Protein AF-A0A956B110-F1 (afdb_monomer_lite)

Secondary structure (DSSP, 8-state):
--EEEEEEEETTEEEEEEEEEEEEEE-----SS--EEEE-SSEEEEESS-EEEEEEETTEEEEEEEESEEEEEETTS-S-EEEETT-EEEE---GGGS-----SSSS-HHHHHHHHHHHHHHHT--HHHHHHHHHHHHHH-TT-TTHHHHHHHHHHHHHHTT-HHHHHHHHHHHHHH-TT-HHHHHHHHHTGGGT--

Foldseek 3Di:
DWDKDFPDDDDVETEIEGEAAKDWDFFAQAPDPHWHWYDYPWKIKTHRGFTWMWHDDPQKIKIATQAAWMWIATPVRPDTDIDHHGDMDMRGVPCVVPPPPPPDDDDDVLVVLQVVLVVCVVVVHDLVSSLVSLVVSCVVCVPDPCNLVSLLSNLVSCVVVVVLVSNLVSLVSNCVVCVPDPCNVVSVVCNVVSVPD

Sequence (197 aa):
GARWQVVEALGDGQRVALSAGAAEFAVQPLRGDDAYVVETPQARVRVVGTRFRVAVEGACTAVAVSEGVVQVSRLDGTEPASLTAGQQRRICPSPAAQPPRAGVLGPPPGQAWVQQALELIGRGEQPAQARTLMERYLAAYPDGPLAQEALYYAARLALEAGDRPAALARARAFVQRFPDSHRTAWLEGRLPELGAE

Radius of gyration: 24.61 Å; chains: 1; bounding box: 56×36×68 Å

pLDDT: mean 74.94, std 12.19, range [39.44, 88.62]

Structure (mmCIF, N/CA/C/O backbone):
data_AF-A0A956B110-F1
#
_entry.id   AF-A0A956B110-F1
#
loop_
_atom_site.group_PDB
_atom_site.id
_atom_site.type_symbol
_atom_site.label_atom_id
_atom_site.label_alt_id
_atom_site.label_comp_id
_atom_site.label_asym_id
_atom_site.label_entity_id
_atom_site.label_seq_i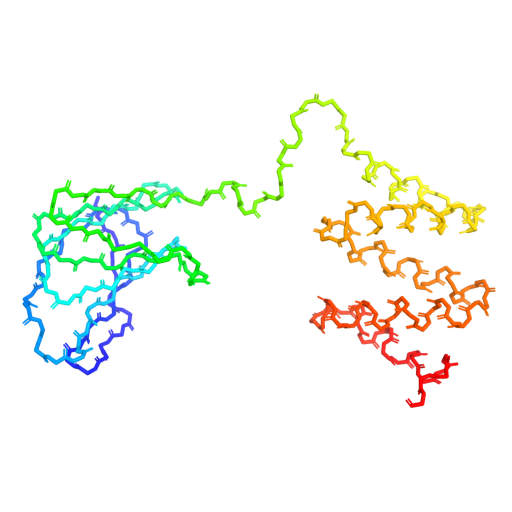d
_atom_site.pdbx_PDB_ins_code
_atom_site.Cartn_x
_atom_site.Cartn_y
_atom_site.Cartn_z
_atom_site.occupancy
_atom_site.B_iso_or_equiv
_atom_site.auth_seq_id
_atom_site.auth_comp_id
_atom_site.auth_asym_id
_atom_site.auth_atom_id
_atom_site.pdbx_PDB_model_num
ATOM 1 N N . GLY A 1 1 ? -27.838 -10.477 15.089 1.00 49.44 1 GLY A N 1
ATOM 2 C CA . GLY A 1 1 ? -27.092 -11.432 15.930 1.00 49.44 1 GLY A CA 1
ATOM 3 C C . GLY A 1 1 ? -25.616 -11.249 15.667 1.00 49.44 1 GLY A C 1
ATOM 4 O O . GLY A 1 1 ? -25.247 -11.141 14.505 1.00 49.44 1 GLY A O 1
ATOM 5 N N . ALA A 1 2 ? -24.799 -11.119 16.708 1.00 54.31 2 ALA A N 1
ATOM 6 C CA . ALA A 1 2 ? -23.353 -10.978 16.561 1.00 54.31 2 ALA A CA 1
ATOM 7 C C . ALA A 1 2 ? -22.696 -12.326 16.249 1.00 54.31 2 ALA A C 1
ATOM 9 O O . ALA A 1 2 ? -23.123 -13.353 16.774 1.00 54.31 2 ALA A O 1
ATOM 10 N N . ARG A 1 3 ? -21.666 -12.315 15.402 1.00 67.75 3 ARG A N 1
ATOM 11 C CA . ARG A 1 3 ? -20.886 -13.490 15.011 1.00 67.75 3 ARG A CA 1
ATOM 12 C C . ARG A 1 3 ? -19.442 -13.294 15.458 1.00 67.75 3 ARG A C 1
ATOM 14 O O . ARG A 1 3 ? -18.674 -12.573 14.819 1.00 67.75 3 ARG A O 1
ATOM 21 N N . TRP A 1 4 ? -19.097 -13.944 16.561 1.00 70.25 4 TRP A N 1
ATOM 22 C CA . TRP A 1 4 ? -17.748 -13.999 17.114 1.00 70.25 4 TRP A CA 1
ATOM 23 C C . TRP A 1 4 ? -17.292 -15.451 17.230 1.00 70.25 4 TRP A C 1
ATOM 25 O O . TRP A 1 4 ? -18.113 -16.366 17.293 1.00 70.25 4 TRP A O 1
ATOM 35 N N . GLN A 1 5 ? -15.981 -15.648 17.224 1.00 67.75 5 GLN A N 1
ATOM 36 C CA . GLN A 1 5 ? -15.341 -16.942 17.410 1.00 67.75 5 GLN A CA 1
ATOM 37 C C . GLN A 1 5 ? -14.092 -16.763 18.272 1.00 67.75 5 GLN A C 1
ATOM 39 O O . GLN A 1 5 ? -13.346 -15.794 18.117 1.00 67.75 5 GLN A O 1
ATOM 44 N N . VAL A 1 6 ? -13.866 -17.688 19.199 1.00 67.69 6 VAL A N 1
ATOM 45 C CA . VAL A 1 6 ? -12.604 -17.746 19.941 1.00 67.69 6 VAL A CA 1
ATOM 46 C C . VAL A 1 6 ? -11.578 -18.372 19.007 1.00 67.69 6 VAL A C 1
ATOM 48 O O . VAL A 1 6 ? -11.733 -19.527 18.623 1.00 67.69 6 VAL A O 1
ATOM 51 N N . VAL A 1 7 ? -10.585 -17.586 18.593 1.00 60.19 7 VAL A N 1
ATOM 52 C CA . VAL A 1 7 ? -9.532 -18.035 17.667 1.00 60.19 7 VAL A CA 1
ATOM 53 C C . VAL A 1 7 ? -8.371 -18.680 18.411 1.00 60.19 7 VAL A C 1
ATOM 55 O O . VAL A 1 7 ? -7.805 -19.646 17.918 1.00 60.19 7 VAL A O 1
ATOM 58 N N . GLU A 1 8 ? -8.034 -18.183 19.603 1.00 52.38 8 GLU A N 1
ATOM 59 C CA . GLU A 1 8 ? -6.904 -18.690 20.383 1.00 52.38 8 GLU A CA 1
ATOM 60 C C . GLU A 1 8 ? -7.102 -18.387 21.875 1.00 52.38 8 GLU A C 1
ATOM 62 O O . GLU A 1 8 ? -7.426 -17.260 22.257 1.00 52.38 8 GLU A O 1
ATOM 67 N N . ALA A 1 9 ? -6.881 -19.382 22.731 1.00 51.69 9 ALA A N 1
ATOM 68 C CA . ALA A 1 9 ? -6.652 -19.162 24.156 1.00 51.69 9 ALA A CA 1
ATOM 69 C C . ALA A 1 9 ? -5.132 -19.067 24.357 1.00 51.69 9 ALA A C 1
ATOM 71 O O . ALA A 1 9 ? -4.420 -20.039 24.114 1.00 51.69 9 ALA A O 1
ATOM 72 N N . LEU A 1 10 ? -4.629 -17.886 24.719 1.00 43.59 10 LEU A N 1
ATOM 73 C CA . LEU A 1 10 ? -3.199 -17.600 24.856 1.00 43.59 10 LEU A CA 1
ATOM 74 C C . LEU A 1 10 ? -2.871 -17.436 26.344 1.00 43.59 10 LEU A C 1
ATOM 76 O O . LEU A 1 10 ? -2.920 -16.328 26.869 1.00 43.59 10 LEU A O 1
ATOM 80 N N . GLY A 1 11 ? -2.520 -18.530 27.024 1.00 52.75 11 GLY A N 1
ATOM 81 C CA . GLY A 1 11 ? -2.207 -18.486 28.460 1.00 52.75 11 GLY A CA 1
ATOM 82 C C . GLY A 1 11 ? -3.425 -18.097 29.314 1.00 52.75 11 GLY A C 1
ATOM 83 O O . GLY A 1 11 ? -4.486 -18.695 29.146 1.00 52.75 11 GLY A O 1
ATOM 84 N N . ASP A 1 12 ? -3.268 -17.118 30.217 1.00 48.31 12 ASP A N 1
ATOM 85 C CA . ASP A 1 12 ? -4.360 -16.509 31.012 1.00 48.31 12 ASP A CA 1
ATOM 86 C C . ASP A 1 12 ? -5.100 -15.395 30.229 1.00 48.31 12 ASP A C 1
ATOM 88 O O . ASP A 1 12 ? -6.184 -14.945 30.603 1.00 48.31 12 ASP A O 1
ATOM 92 N N . GLY A 1 13 ? -4.552 -14.987 29.078 1.00 57.44 13 GLY A N 1
ATOM 93 C CA . GLY A 1 13 ? -5.185 -14.102 28.107 1.00 57.44 13 GLY A CA 1
ATOM 94 C C . GLY A 1 13 ? -6.013 -14.855 27.059 1.00 57.44 13 GLY A C 1
ATOM 95 O O . GLY A 1 13 ? -5.793 -16.023 26.734 1.00 57.44 13 GLY A O 1
ATOM 96 N N . GLN A 1 14 ? -6.980 -14.166 26.457 1.00 69.94 14 GLN A N 1
ATOM 97 C CA . GLN A 1 14 ? -7.829 -14.752 25.421 1.00 69.94 14 GLN A CA 1
ATOM 98 C C . GLN A 1 14 ? -7.843 -13.860 24.180 1.00 69.94 14 GLN A C 1
ATOM 100 O O . GLN A 1 14 ? -8.001 -12.637 24.272 1.00 69.94 14 GLN A O 1
ATOM 105 N N . ARG A 1 15 ? -7.671 -14.487 23.010 1.00 76.81 15 ARG A N 1
ATOM 106 C CA . ARG A 1 15 ? -7.806 -13.846 21.704 1.00 76.81 15 ARG A CA 1
ATOM 107 C C . ARG A 1 15 ? -9.152 -14.223 21.097 1.00 76.81 15 ARG A C 1
ATOM 109 O O . ARG A 1 15 ? -9.444 -15.394 20.839 1.00 76.81 15 ARG A O 1
ATOM 116 N N . VAL A 1 16 ? -9.974 -13.216 20.832 1.00 81.31 16 VAL A N 1
ATOM 117 C CA . VAL A 1 16 ? -11.299 -13.400 20.231 1.00 81.31 16 VAL A CA 1
ATOM 118 C C . VAL A 1 16 ? -11.380 -12.653 18.916 1.00 81.31 16 VAL A C 1
ATOM 120 O O . VAL A 1 16 ? -11.014 -11.486 18.845 1.00 81.31 16 VAL A O 1
ATOM 123 N N . ALA A 1 17 ? -11.893 -13.317 17.884 1.00 80.31 17 ALA A N 1
ATOM 124 C CA . ALA A 1 17 ? -12.141 -12.712 16.588 1.00 80.31 17 ALA A CA 1
ATOM 125 C C . ALA A 1 17 ? -13.636 -12.408 16.436 1.00 80.31 17 ALA A C 1
ATOM 127 O O . ALA A 1 17 ? -14.479 -13.311 16.432 1.00 80.31 17 ALA A O 1
ATOM 128 N N . LEU A 1 18 ? -13.978 -11.130 16.292 1.00 80.81 18 LEU A N 1
ATOM 129 C CA . LEU A 1 18 ? -15.334 -10.678 15.990 1.00 80.81 18 LEU A CA 1
ATOM 130 C C . LEU A 1 18 ? -15.415 -10.338 14.502 1.00 80.81 18 LEU A C 1
ATOM 132 O O . LEU A 1 18 ? -14.878 -9.328 14.057 1.00 80.81 18 LEU A O 1
ATOM 136 N N . SER A 1 19 ? -16.098 -11.182 13.731 1.00 75.50 19 SER A N 1
ATOM 137 C CA . SER A 1 19 ? -16.192 -11.016 12.276 1.00 75.50 19 SER A CA 1
ATOM 138 C C . SER A 1 19 ? -17.361 -10.122 11.855 1.00 75.50 19 SER A C 1
ATOM 140 O O . SER A 1 19 ? -17.272 -9.474 10.817 1.00 75.50 19 SER A O 1
ATOM 142 N N . ALA A 1 20 ? -18.459 -10.088 12.623 1.00 75.88 20 ALA A N 1
ATOM 143 C CA . ALA A 1 20 ? -19.624 -9.252 12.314 1.00 75.88 20 ALA A CA 1
ATOM 144 C C . ALA A 1 20 ? -20.544 -9.018 13.527 1.00 75.88 20 ALA A C 1
ATOM 146 O O . ALA A 1 20 ? -20.708 -9.894 14.379 1.00 75.88 20 ALA A O 1
ATOM 147 N N . GLY A 1 21 ? -21.234 -7.874 13.549 1.00 82.06 21 GLY A N 1
ATOM 148 C CA . GLY A 1 21 ? -22.241 -7.531 14.558 1.00 82.06 21 GLY A CA 1
ATOM 149 C C . GLY A 1 21 ? -21.660 -6.886 15.817 1.00 82.06 21 GLY A C 1
ATOM 150 O O . GLY A 1 21 ? -20.513 -6.454 15.825 1.00 82.06 21 GLY A O 1
ATOM 151 N N . ALA A 1 22 ? -22.469 -6.786 16.875 1.00 81.69 22 ALA A N 1
ATOM 152 C CA . ALA A 1 22 ? -22.106 -6.093 18.111 1.00 81.69 22 ALA A CA 1
ATOM 153 C C . ALA A 1 22 ? -22.003 -7.048 19.302 1.00 81.69 22 ALA A C 1
ATOM 155 O O . ALA A 1 22 ? -22.965 -7.743 19.626 1.00 81.69 22 ALA A O 1
ATOM 156 N N . ALA A 1 23 ? -20.850 -7.050 19.962 1.00 80.25 23 ALA A N 1
ATOM 157 C CA . ALA A 1 23 ? -20.584 -7.818 21.166 1.00 80.25 23 ALA A CA 1
ATOM 158 C C . ALA A 1 23 ? -20.189 -6.882 22.315 1.00 80.25 23 ALA A C 1
ATOM 160 O O . ALA A 1 23 ? -19.446 -5.913 22.138 1.00 80.25 23 ALA A O 1
ATOM 161 N N . GLU A 1 24 ? -20.713 -7.174 23.500 1.00 82.06 24 GLU A N 1
ATOM 162 C CA . GLU A 1 24 ? -20.325 -6.508 24.735 1.00 82.06 24 GLU A CA 1
ATOM 163 C C . GLU A 1 24 ? -19.436 -7.451 25.537 1.00 82.06 24 GLU A C 1
ATOM 165 O O . GLU A 1 24 ? -19.780 -8.615 25.743 1.00 82.06 24 GLU A O 1
ATOM 170 N N . PHE A 1 25 ? -18.286 -6.943 25.961 1.00 81.25 25 PHE A N 1
ATOM 171 C CA . PHE A 1 25 ? -17.281 -7.693 26.689 1.00 81.25 25 PHE A CA 1
ATOM 172 C C . PHE A 1 25 ? -17.131 -7.090 28.082 1.00 81.25 25 PHE A C 1
ATOM 174 O O . PHE A 1 25 ? -17.015 -5.874 28.253 1.00 81.25 25 PHE A O 1
ATOM 181 N N . ALA A 1 26 ? -17.132 -7.959 29.085 1.00 81.00 26 ALA A N 1
ATOM 182 C CA . ALA A 1 26 ? -16.826 -7.613 30.462 1.00 81.00 26 ALA A CA 1
ATOM 183 C C . ALA A 1 26 ? -15.616 -8.445 30.881 1.00 81.00 26 ALA A C 1
ATOM 185 O O . ALA A 1 26 ? -15.749 -9.629 31.185 1.00 81.00 26 ALA A O 1
ATOM 186 N N . VAL A 1 27 ? -14.432 -7.838 30.823 1.00 81.31 27 VAL A N 1
ATOM 187 C CA . VAL A 1 27 ? -13.166 -8.500 31.146 1.00 81.31 27 VAL A CA 1
ATOM 188 C C . VAL A 1 27 ? -12.792 -8.140 32.578 1.00 81.31 27 VAL A C 1
ATOM 190 O O . VAL A 1 27 ? -12.721 -6.959 32.921 1.00 81.31 27 VAL A O 1
ATOM 193 N N . GLN A 1 28 ? -12.572 -9.150 33.421 1.00 75.00 28 GLN A N 1
ATOM 194 C CA . GLN A 1 28 ? -12.056 -8.925 34.771 1.00 75.00 28 GLN A CA 1
ATOM 195 C C . GLN A 1 28 ? -10.631 -8.351 34.692 1.00 75.00 28 GLN A C 1
ATOM 197 O O . GLN A 1 28 ? -9.899 -8.709 33.771 1.00 75.00 28 GLN A O 1
ATOM 202 N N . PRO A 1 29 ? -10.224 -7.462 35.613 1.00 72.00 29 PRO A N 1
ATOM 203 C CA . PRO A 1 29 ? -8.868 -6.926 35.637 1.00 72.00 29 PRO A CA 1
ATOM 204 C C . PRO A 1 29 ? -7.832 -8.044 35.733 1.00 72.00 29 PRO A C 1
ATOM 206 O O . PRO A 1 29 ? -7.763 -8.755 36.737 1.00 72.00 29 PRO A O 1
ATOM 209 N N . LEU A 1 30 ? -7.051 -8.189 34.662 1.00 69.62 30 LEU A N 1
ATOM 210 C CA . LEU A 1 30 ? -5.973 -9.163 34.563 1.00 69.62 30 LEU A CA 1
ATOM 211 C C . LEU A 1 30 ? -4.788 -8.645 35.391 1.00 69.62 30 LEU A C 1
ATOM 213 O O . LEU A 1 30 ? -4.510 -7.442 35.420 1.00 69.62 30 LEU A O 1
ATOM 217 N N . ARG A 1 31 ? -4.123 -9.529 36.141 1.00 65.31 31 ARG A N 1
ATOM 218 C CA . ARG A 1 31 ? -2.969 -9.165 36.979 1.00 65.31 31 ARG A CA 1
ATOM 219 C C . ARG A 1 31 ? -1.680 -9.500 36.240 1.00 65.31 31 ARG A C 1
ATOM 221 O O . ARG A 1 31 ? -1.474 -10.653 35.900 1.00 65.31 31 ARG A O 1
ATOM 228 N N . GLY A 1 32 ? -0.789 -8.522 36.089 1.00 66.88 32 GLY A N 1
ATOM 229 C CA . GLY A 1 32 ? 0.498 -8.705 35.409 1.00 66.88 32 GLY A CA 1
ATOM 230 C C . GLY A 1 32 ? 0.502 -8.099 34.006 1.00 66.88 32 GLY A C 1
ATOM 231 O O . GLY A 1 32 ? -0.066 -7.028 33.810 1.00 66.88 32 GLY A O 1
ATOM 232 N N . ASP A 1 33 ? 1.164 -8.770 33.058 1.00 62.72 33 ASP A N 1
ATOM 233 C CA . ASP A 1 33 ? 1.267 -8.355 31.643 1.00 62.72 33 ASP A CA 1
ATOM 234 C C . ASP A 1 33 ? 0.149 -8.966 30.766 1.00 62.72 33 ASP A C 1
ATOM 236 O O . ASP A 1 33 ? 0.119 -8.794 29.546 1.00 62.72 33 ASP A O 1
ATOM 240 N N . ASP A 1 34 ? -0.786 -9.696 31.382 1.00 70.69 34 ASP A N 1
ATOM 241 C CA . ASP A 1 34 ? -1.886 -10.357 30.690 1.00 70.69 34 ASP A CA 1
ATOM 242 C C . ASP A 1 34 ? -2.876 -9.349 30.102 1.00 70.69 34 ASP A C 1
ATOM 244 O O . ASP A 1 34 ? -3.357 -8.422 30.760 1.00 70.69 34 ASP A O 1
ATOM 248 N N . ALA A 1 35 ? -3.205 -9.547 28.826 1.00 74.19 35 ALA A N 1
ATOM 249 C CA . ALA A 1 35 ? -4.127 -8.690 28.106 1.00 74.19 35 ALA A CA 1
ATOM 250 C C . ALA A 1 35 ? -5.069 -9.507 27.224 1.00 74.19 35 ALA A C 1
ATOM 252 O O . ALA A 1 35 ? -4.663 -10.372 26.447 1.00 74.19 35 ALA A O 1
ATOM 253 N N . TYR A 1 36 ? -6.345 -9.165 27.298 1.00 80.75 36 TYR A N 1
ATOM 254 C CA . TYR A 1 36 ? -7.382 -9.678 26.426 1.00 80.75 36 TYR A CA 1
ATOM 255 C C . TYR A 1 36 ? -7.311 -8.972 25.074 1.00 80.75 36 TYR A C 1
ATOM 257 O O . TYR A 1 36 ? -7.259 -7.739 25.013 1.00 80.75 36 TYR A O 1
ATOM 265 N N . VAL A 1 37 ? -7.305 -9.732 23.980 1.00 84.19 37 VAL A N 1
ATOM 266 C CA . VAL A 1 37 ? -7.163 -9.174 22.631 1.00 84.19 37 VAL A CA 1
ATOM 267 C C . VAL A 1 37 ? -8.386 -9.517 21.793 1.00 84.19 37 VAL A C 1
ATOM 269 O O . VAL A 1 37 ? -8.632 -10.677 21.475 1.00 84.19 37 VAL A O 1
ATOM 272 N N . VAL A 1 38 ? -9.143 -8.498 21.393 1.00 85.00 38 VAL A N 1
ATOM 273 C CA . VAL A 1 38 ? -10.221 -8.643 20.410 1.00 85.00 38 VAL A CA 1
ATOM 274 C C . VAL A 1 38 ? -9.701 -8.215 19.046 1.00 85.00 38 VAL A C 1
ATOM 276 O O . VAL A 1 38 ? -9.337 -7.057 18.840 1.00 85.00 38 VAL A O 1
ATOM 279 N N . GLU A 1 39 ? -9.675 -9.148 18.105 1.00 83.81 39 GLU A N 1
ATOM 280 C CA . GLU A 1 39 ? -9.398 -8.877 16.702 1.00 83.81 39 GLU A CA 1
ATOM 281 C C . GLU A 1 39 ? -10.697 -8.718 15.921 1.00 83.81 39 GLU A C 1
ATOM 283 O O . GLU A 1 39 ? -11.624 -9.525 15.992 1.00 83.81 39 GLU A O 1
ATOM 288 N N . THR A 1 40 ? -10.757 -7.642 15.155 1.00 82.81 40 THR A N 1
ATOM 289 C CA . THR A 1 40 ? -11.790 -7.385 14.154 1.00 82.81 40 THR A CA 1
ATOM 290 C C . THR A 1 40 ? -11.113 -7.287 12.790 1.00 82.81 40 THR A C 1
ATOM 292 O O . THR A 1 40 ? -9.906 -7.037 12.744 1.00 82.81 40 THR A O 1
ATOM 295 N N . PRO A 1 41 ? -11.849 -7.421 11.674 1.00 79.31 41 PRO A N 1
ATOM 296 C CA . PRO A 1 41 ? -11.274 -7.272 10.335 1.00 79.31 41 PRO A CA 1
ATOM 297 C C . PRO A 1 41 ? -10.520 -5.946 10.114 1.00 79.31 41 PRO A C 1
ATOM 299 O O . PRO A 1 41 ? -9.704 -5.851 9.206 1.00 79.31 41 PRO A O 1
ATOM 302 N N . GLN A 1 42 ? -10.800 -4.918 10.921 1.00 77.56 42 GLN A N 1
ATOM 303 C CA . GLN A 1 42 ? -10.284 -3.558 10.766 1.00 77.56 42 GLN A CA 1
ATOM 304 C C . GLN A 1 42 ? -9.310 -3.117 11.869 1.00 77.56 42 GLN A C 1
ATOM 306 O O . GLN A 1 42 ? -8.578 -2.143 11.688 1.00 77.56 42 GLN A O 1
ATOM 311 N N . ALA A 1 43 ? -9.344 -3.754 13.041 1.00 82.69 43 ALA A N 1
ATOM 312 C CA . ALA A 1 43 ? -8.653 -3.263 14.229 1.00 82.69 43 ALA A CA 1
ATOM 313 C C . ALA A 1 43 ? -8.370 -4.366 15.248 1.00 82.69 43 ALA A C 1
ATOM 315 O O . ALA A 1 43 ? -9.146 -5.316 15.394 1.00 82.69 43 ALA A O 1
ATOM 316 N N . ARG A 1 44 ? -7.302 -4.163 16.019 1.00 86.56 44 ARG A N 1
ATOM 317 C CA . ARG A 1 44 ? -6.931 -4.968 17.179 1.00 86.56 44 ARG A CA 1
ATOM 318 C C . ARG A 1 44 ? -7.110 -4.151 18.453 1.00 86.56 44 ARG A C 1
ATOM 320 O O . ARG A 1 44 ? -6.541 -3.068 18.601 1.00 86.56 44 ARG A O 1
ATOM 327 N N . VAL A 1 45 ? -7.895 -4.693 19.373 1.00 86.06 45 VAL A N 1
ATOM 328 C CA . VAL A 1 45 ? -8.258 -4.080 20.649 1.00 86.06 45 VAL A CA 1
ATOM 329 C C . VAL A 1 45 ? -7.587 -4.868 21.767 1.00 86.06 45 VAL A C 1
ATOM 331 O O . VAL A 1 45 ? -7.899 -6.038 21.955 1.00 86.06 45 VAL A O 1
ATOM 334 N N . ARG A 1 46 ? -6.673 -4.244 22.507 1.00 85.94 46 ARG A N 1
ATOM 335 C CA . ARG A 1 46 ? -6.003 -4.810 23.679 1.00 85.94 46 ARG A CA 1
ATOM 336 C C . ARG A 1 46 ? -6.601 -4.231 24.959 1.00 85.94 46 ARG A C 1
ATOM 338 O O . ARG A 1 46 ? -6.751 -3.017 25.098 1.00 85.94 46 ARG A O 1
ATOM 345 N N . VAL A 1 47 ? -6.925 -5.111 25.895 1.00 83.69 47 VAL A N 1
ATOM 346 C CA . VAL A 1 47 ? -7.688 -4.794 27.099 1.00 83.69 47 VAL A CA 1
ATOM 347 C C . VAL A 1 47 ? -7.052 -5.451 28.311 1.00 83.69 47 VAL A C 1
ATOM 349 O O . VAL A 1 47 ? -6.792 -6.645 28.295 1.00 83.69 47 VAL A O 1
ATOM 352 N N . VAL A 1 48 ? -6.853 -4.681 29.376 1.00 78.88 48 VAL A N 1
ATOM 353 C CA . VAL A 1 48 ? -6.226 -5.159 30.622 1.00 78.88 48 VAL A CA 1
ATOM 354 C C . VAL A 1 48 ? -7.239 -5.368 31.759 1.00 78.88 48 VAL A C 1
ATOM 356 O O . VAL A 1 48 ? -6.878 -5.814 32.841 1.00 78.88 48 VAL A O 1
ATOM 359 N N . GLY A 1 49 ? -8.525 -5.066 31.535 1.00 68.31 49 GLY A N 1
ATOM 360 C CA . GLY A 1 49 ? -9.550 -5.147 32.579 1.00 68.31 49 GLY A CA 1
ATOM 361 C C . GLY A 1 49 ? -10.635 -4.098 32.448 1.00 68.31 49 GLY A C 1
ATOM 362 O O . GLY A 1 49 ? -10.655 -3.146 33.225 1.00 68.31 49 GLY A O 1
ATOM 363 N N . THR A 1 50 ? -11.488 -4.216 31.433 1.00 77.56 50 THR A N 1
ATOM 364 C CA . THR A 1 50 ? -12.496 -3.195 31.139 1.00 77.56 50 THR A CA 1
ATOM 365 C C . THR A 1 50 ? -13.820 -3.788 30.713 1.00 77.56 50 THR A C 1
ATOM 367 O O . THR A 1 50 ? -13.901 -4.898 30.173 1.00 77.56 50 THR A O 1
ATOM 370 N N . ARG A 1 51 ? -14.876 -2.996 30.910 1.00 84.00 51 ARG A N 1
ATOM 371 C CA . ARG A 1 51 ? -16.151 -3.207 30.233 1.00 84.00 51 ARG A CA 1
ATOM 372 C C . ARG A 1 51 ? -16.190 -2.332 28.989 1.00 84.00 51 ARG A C 1
ATOM 374 O O . ARG A 1 51 ? -16.089 -1.104 29.069 1.00 84.00 51 ARG A O 1
ATOM 381 N N . PHE A 1 52 ? -16.332 -2.971 27.837 1.00 87.31 52 PHE A N 1
ATOM 382 C CA . PHE A 1 52 ? -16.325 -2.304 26.544 1.00 87.31 52 PHE A CA 1
ATOM 383 C C . PHE A 1 52 ? -17.270 -2.998 25.567 1.00 87.31 52 PHE A C 1
ATOM 385 O O . PHE A 1 52 ? -17.596 -4.180 25.691 1.00 87.31 52 PHE A O 1
ATOM 392 N N . ARG A 1 53 ? -17.714 -2.246 24.568 1.00 84.88 53 ARG A N 1
ATOM 393 C CA . ARG A 1 53 ? -18.554 -2.736 23.482 1.00 84.88 53 ARG A CA 1
ATOM 394 C C . ARG A 1 53 ? -17.804 -2.593 22.171 1.00 84.88 53 ARG A C 1
ATOM 396 O O . ARG A 1 53 ? -17.268 -1.524 21.880 1.00 84.88 53 ARG A O 1
ATOM 403 N N . VAL A 1 54 ? -17.803 -3.658 21.377 1.00 87.06 54 VAL A N 1
ATOM 404 C CA . VAL A 1 54 ? -17.259 -3.662 20.019 1.00 87.06 54 VAL A CA 1
ATOM 405 C C . VAL A 1 54 ? -18.383 -3.985 19.052 1.00 87.06 54 VAL A C 1
ATOM 407 O O . VAL A 1 54 ? -19.049 -5.009 19.186 1.00 87.06 54 VAL A O 1
ATOM 410 N N . ALA A 1 55 ? -18.595 -3.117 18.072 1.00 84.00 55 ALA A N 1
ATOM 411 C CA . ALA A 1 55 ? -19.564 -3.320 17.010 1.00 84.00 55 ALA A CA 1
ATOM 412 C C . ALA A 1 55 ? -18.889 -3.217 15.648 1.00 84.00 55 ALA A C 1
ATOM 414 O O . ALA A 1 55 ? -18.266 -2.209 15.332 1.00 84.00 55 ALA A O 1
ATOM 415 N N . VAL A 1 56 ? -19.022 -4.265 14.842 1.00 82.81 56 VAL A N 1
ATOM 416 C CA . VAL A 1 56 ? -18.609 -4.273 13.440 1.00 82.81 56 VAL A CA 1
ATOM 417 C C . VAL A 1 56 ? -19.839 -3.953 12.597 1.00 82.81 56 VAL A C 1
ATOM 419 O O . VAL A 1 56 ? -20.742 -4.783 12.448 1.00 82.81 56 VAL A O 1
ATOM 422 N N . GLU A 1 57 ? -19.878 -2.730 12.074 1.00 80.50 57 GLU A N 1
ATOM 423 C CA . GLU A 1 57 ? -20.945 -2.185 11.235 1.00 80.50 57 GLU A CA 1
ATOM 424 C C . GLU A 1 57 ? -20.433 -2.013 9.801 1.00 80.50 57 GLU A C 1
ATOM 426 O O . GLU A 1 57 ? -19.772 -1.030 9.452 1.00 80.50 57 GLU A O 1
ATOM 431 N N . GLY A 1 58 ? -20.729 -3.004 8.957 1.00 78.19 58 GLY A N 1
ATOM 432 C CA . GLY A 1 58 ? -20.277 -3.034 7.568 1.00 78.19 58 GLY A CA 1
ATOM 433 C C . GLY A 1 58 ? -18.753 -3.030 7.482 1.00 78.19 58 GLY A C 1
ATOM 434 O O . GLY A 1 58 ? -18.098 -3.995 7.867 1.00 78.19 58 GLY A O 1
ATOM 435 N N . ALA A 1 59 ? -18.191 -1.933 6.976 1.00 77.12 59 ALA A N 1
ATOM 436 C CA . ALA A 1 59 ? -16.751 -1.770 6.870 1.00 77.12 59 ALA A CA 1
ATOM 437 C C . ALA A 1 59 ? -16.112 -1.201 8.143 1.00 77.12 59 ALA A C 1
ATOM 439 O O . ALA A 1 59 ? -14.898 -1.249 8.224 1.00 77.12 59 ALA A O 1
ATOM 440 N N . CYS A 1 60 ? -16.858 -0.681 9.122 1.00 81.62 60 CYS A N 1
ATOM 441 C CA . CYS A 1 60 ? -16.299 0.014 10.285 1.00 81.62 60 CYS A CA 1
ATOM 442 C C . CYS A 1 60 ? -16.370 -0.807 11.577 1.00 81.62 60 CYS A C 1
ATOM 444 O O . CYS A 1 60 ? -17.358 -1.490 11.828 1.00 81.62 60 CYS A O 1
ATOM 446 N N . THR A 1 61 ? -15.377 -0.634 12.450 1.00 84.38 61 THR A N 1
ATOM 447 C CA . THR A 1 61 ? -15.402 -1.123 13.834 1.00 84.38 61 THR A CA 1
ATOM 448 C C . THR A 1 61 ? -15.598 0.043 14.795 1.00 84.38 61 THR A C 1
ATOM 450 O O . THR A 1 61 ? -14.763 0.941 14.880 1.00 84.38 61 THR A O 1
ATOM 453 N N . ALA A 1 62 ? -16.693 0.042 15.546 1.00 85.50 62 ALA A N 1
ATOM 454 C CA . ALA A 1 62 ? -16.939 0.950 16.655 1.00 85.50 62 ALA A CA 1
ATOM 455 C C . ALA A 1 62 ? -16.519 0.290 17.972 1.00 85.50 62 ALA A C 1
ATOM 457 O O . ALA A 1 62 ? -16.998 -0.791 18.305 1.00 85.50 62 ALA A O 1
ATOM 458 N N . VAL A 1 63 ? -15.647 0.953 18.728 1.00 87.56 63 VAL A N 1
ATOM 459 C CA . VAL A 1 63 ? -15.239 0.540 20.074 1.00 87.56 63 VAL A CA 1
ATOM 460 C C . VAL A 1 63 ? -15.678 1.620 21.053 1.00 87.56 63 VAL A C 1
ATOM 462 O O . VAL A 1 63 ? -15.296 2.779 20.900 1.00 87.56 63 VAL A O 1
ATOM 465 N N . ALA A 1 64 ? -16.477 1.255 22.049 1.00 86.12 64 ALA A N 1
ATOM 466 C CA . ALA A 1 64 ? -16.912 2.147 23.120 1.00 86.12 64 ALA A CA 1
ATOM 467 C C . ALA A 1 64 ? -16.491 1.572 24.472 1.00 86.12 64 ALA A C 1
ATOM 469 O O . ALA A 1 64 ? -16.766 0.407 24.762 1.00 86.12 64 ALA A O 1
ATOM 470 N N . VAL A 1 65 ? -15.825 2.380 25.291 1.00 88.62 65 VAL A N 1
ATOM 471 C CA . VAL A 1 65 ? -15.329 1.973 26.608 1.00 88.62 65 VAL A CA 1
ATOM 472 C C . VAL A 1 65 ? -16.248 2.541 27.676 1.00 88.62 65 VAL A C 1
ATOM 474 O O . VAL A 1 65 ? -16.458 3.750 27.753 1.00 88.62 65 VAL A O 1
ATOM 477 N N . SER A 1 66 ? -16.795 1.665 28.511 1.00 83.31 66 SER A N 1
ATOM 478 C CA . SER A 1 66 ? -17.635 2.073 29.636 1.00 83.31 66 SER A CA 1
ATOM 479 C C . SER A 1 66 ? -16.812 2.275 30.901 1.00 83.31 66 SER A C 1
ATOM 481 O O . SER A 1 66 ? -17.067 3.225 31.629 1.00 83.31 66 SER A O 1
ATOM 483 N N . GLU A 1 67 ? -15.807 1.431 31.143 1.00 80.88 67 GLU A N 1
ATOM 484 C CA . GLU A 1 67 ? -15.018 1.477 32.376 1.00 80.88 67 GLU A CA 1
ATOM 485 C C . GLU A 1 67 ? -13.581 0.999 32.142 1.00 80.88 67 GLU A C 1
ATOM 487 O O . GLU A 1 67 ? -13.383 -0.009 31.474 1.00 80.88 67 GLU A O 1
ATOM 492 N N . GLY A 1 68 ? -12.591 1.706 32.694 1.00 80.50 68 GLY A N 1
ATOM 493 C CA . GLY A 1 68 ? -11.160 1.390 32.589 1.00 80.50 68 GLY A CA 1
ATOM 494 C C . GLY A 1 68 ? -10.472 1.908 31.313 1.00 80.50 68 GLY A C 1
ATOM 495 O O . GLY A 1 68 ? -10.886 2.927 30.757 1.00 80.50 68 GLY A O 1
ATOM 496 N N . VAL A 1 69 ? -9.380 1.255 30.889 1.00 82.06 69 VAL A N 1
ATOM 497 C CA . VAL A 1 69 ? -8.554 1.644 29.729 1.00 82.06 69 VAL A CA 1
ATOM 498 C C . VAL A 1 69 ? -8.431 0.533 28.680 1.00 82.06 69 VAL A C 1
ATOM 500 O O . VAL A 1 69 ? -8.140 -0.622 28.990 1.00 82.06 69 VAL A O 1
ATOM 503 N N . VAL A 1 70 ? -8.639 0.894 27.417 1.00 86.19 70 VAL A N 1
ATOM 504 C CA . VAL A 1 70 ? -8.530 0.002 26.259 1.00 86.19 70 VAL A CA 1
ATOM 505 C C . VAL A 1 70 ? -7.556 0.599 25.260 1.00 86.19 70 VAL A C 1
ATOM 507 O O . VAL A 1 70 ? -7.710 1.748 24.862 1.00 86.19 70 VAL A O 1
ATOM 510 N N . GLN A 1 71 ? -6.585 -0.178 24.800 1.00 83.50 71 GLN A N 1
ATOM 511 C CA . GLN A 1 71 ? -5.743 0.215 23.677 1.00 83.50 71 GLN A CA 1
ATOM 512 C C . GLN A 1 71 ? -6.334 -0.320 22.382 1.00 83.50 71 GLN A C 1
ATOM 514 O O . GLN A 1 71 ? -6.483 -1.524 22.203 1.00 83.50 71 GLN A O 1
ATOM 519 N N . VAL A 1 72 ? -6.651 0.572 21.454 1.00 85.69 72 VAL A N 1
ATOM 520 C CA . VAL A 1 72 ? -7.109 0.209 20.117 1.00 85.69 72 VAL A CA 1
ATOM 521 C C . VAL A 1 72 ? -6.051 0.601 19.103 1.00 85.69 72 VAL A C 1
ATOM 523 O O . VAL A 1 72 ? -5.619 1.746 19.054 1.00 85.69 72 VAL A O 1
ATOM 526 N N . SER A 1 73 ? -5.673 -0.342 18.258 1.00 81.12 73 SER A N 1
ATOM 527 C CA . SER A 1 73 ? -4.725 -0.156 17.158 1.00 81.12 73 SER A CA 1
ATOM 528 C C . SER A 1 73 ? -5.348 -0.673 15.868 1.00 81.12 73 SER A C 1
ATOM 530 O O . SER A 1 73 ? -6.204 -1.563 15.903 1.00 81.12 73 SER A O 1
ATOM 532 N N . ARG A 1 74 ? -4.947 -0.126 14.718 1.00 80.25 74 ARG A N 1
ATOM 533 C CA . ARG A 1 74 ? -5.325 -0.724 13.430 1.00 80.25 74 ARG A CA 1
ATOM 534 C C . ARG A 1 74 ? -4.666 -2.100 13.288 1.00 80.25 74 ARG A C 1
ATOM 536 O O . ARG A 1 74 ? -3.711 -2.401 14.007 1.00 80.25 74 ARG A O 1
ATOM 543 N N . LEU A 1 75 ? -5.175 -2.946 12.391 1.00 71.75 75 LEU A N 1
ATOM 544 C CA . LEU A 1 75 ? -4.597 -4.280 12.163 1.00 71.75 75 LEU A CA 1
ATOM 545 C C . LEU A 1 75 ? -3.113 -4.198 11.743 1.00 71.75 75 LEU A C 1
ATOM 547 O O . LEU A 1 75 ? -2.316 -5.064 12.086 1.00 71.75 75 LEU A O 1
ATOM 551 N N . ASP A 1 76 ? -2.743 -3.101 11.086 1.00 67.06 76 ASP A N 1
ATOM 552 C CA . ASP A 1 76 ? -1.399 -2.763 10.607 1.00 67.06 76 ASP A CA 1
ATOM 553 C C . ASP A 1 76 ? -0.482 -2.205 11.721 1.00 67.06 76 ASP A C 1
ATOM 555 O O . ASP A 1 76 ? 0.641 -1.779 11.459 1.00 67.06 76 ASP A O 1
ATOM 559 N N . GLY A 1 77 ? -0.957 -2.155 12.974 1.00 66.69 77 GLY A N 1
ATOM 560 C CA . GLY A 1 77 ? -0.217 -1.631 14.130 1.00 66.69 77 GLY A CA 1
ATOM 561 C C . GLY A 1 77 ? -0.082 -0.103 14.165 1.00 66.69 77 GLY A C 1
ATOM 562 O O . GLY A 1 77 ? 0.468 0.448 15.118 1.00 66.69 77 GLY A O 1
ATOM 563 N N . THR A 1 78 ? -0.601 0.597 13.157 1.00 59.84 78 THR A N 1
ATOM 564 C CA . THR A 1 78 ? -0.579 2.060 13.064 1.00 59.84 78 THR A CA 1
ATOM 565 C C . THR A 1 78 ? -1.635 2.701 13.971 1.00 59.84 78 THR A C 1
ATOM 567 O O . THR A 1 78 ? -2.687 2.122 14.247 1.00 59.84 78 THR A O 1
ATOM 570 N N . GLU A 1 79 ? -1.348 3.924 14.428 1.00 64.69 79 GLU A N 1
ATOM 571 C CA . GLU A 1 79 ? -2.237 4.757 15.255 1.00 64.69 79 GLU A CA 1
ATOM 572 C C . GLU A 1 79 ? -2.793 4.079 16.530 1.00 64.69 79 GLU A C 1
ATOM 574 O O . GLU A 1 79 ? -4.019 4.032 16.716 1.00 64.69 79 GLU A O 1
ATOM 579 N N . PRO A 1 80 ? -1.938 3.579 17.443 1.00 76.75 80 PRO A N 1
ATOM 580 C CA . PRO A 1 80 ? -2.413 3.101 18.734 1.00 76.75 80 PRO A CA 1
ATOM 581 C C . PRO A 1 80 ? -3.081 4.256 19.493 1.00 76.75 80 PRO A C 1
ATOM 583 O O . PRO A 1 80 ? -2.458 5.276 19.780 1.00 76.75 80 PRO A O 1
ATOM 586 N N . ALA A 1 81 ? -4.360 4.102 19.820 1.00 76.94 81 ALA A N 1
ATOM 587 C CA . ALA A 1 81 ? -5.100 5.026 20.663 1.00 76.94 81 ALA A CA 1
ATOM 588 C C . ALA A 1 81 ? -5.591 4.329 21.917 1.00 76.94 81 ALA A C 1
ATOM 590 O O . ALA A 1 81 ? -6.294 3.320 21.863 1.00 76.94 81 ALA A O 1
ATOM 591 N N . SER A 1 82 ? -5.260 4.929 23.047 1.00 82.19 82 SER A N 1
ATOM 592 C CA . SER A 1 82 ? -5.786 4.538 24.343 1.00 82.19 82 SER A CA 1
ATOM 593 C C . SER A 1 82 ? -7.130 5.232 24.560 1.00 82.19 82 SER A C 1
ATOM 595 O O . SER A 1 82 ? -7.194 6.458 24.581 1.00 82.19 82 SER A O 1
ATOM 597 N N . LEU A 1 83 ? -8.195 4.448 24.695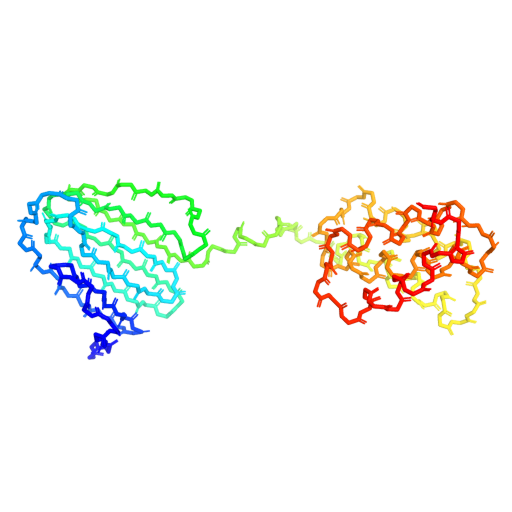 1.00 83.56 83 LEU A N 1
ATOM 598 C CA . LEU A 1 83 ? -9.536 4.895 25.048 1.00 83.56 83 LEU A CA 1
ATOM 599 C C . LEU A 1 83 ? -9.778 4.665 26.537 1.00 83.56 83 LEU A C 1
ATOM 601 O O . LEU A 1 83 ? -9.501 3.582 27.054 1.00 83.56 83 LEU A O 1
ATOM 605 N N . THR A 1 84 ? -10.319 5.668 27.216 1.00 86.38 84 THR A N 1
ATOM 606 C CA . THR A 1 84 ? -10.718 5.591 28.628 1.00 86.38 84 THR A CA 1
ATOM 607 C C . THR A 1 84 ? -12.240 5.557 28.786 1.00 86.38 84 THR A C 1
ATOM 609 O O . THR A 1 84 ? -12.981 5.729 27.818 1.00 86.38 84 THR A O 1
ATOM 612 N N . ALA A 1 85 ? -12.723 5.313 30.007 1.00 85.81 85 ALA A N 1
ATOM 613 C CA . ALA A 1 85 ? -14.147 5.301 30.342 1.00 85.81 85 ALA A CA 1
ATOM 614 C C . ALA A 1 85 ? -14.906 6.520 29.778 1.00 85.81 85 ALA A C 1
ATOM 616 O O . ALA A 1 85 ? -14.504 7.669 29.965 1.00 85.81 85 ALA A O 1
ATOM 617 N N . GLY A 1 86 ? -16.009 6.260 29.073 1.00 81.56 86 GLY A N 1
ATOM 618 C CA . GLY A 1 86 ? -16.826 7.275 28.405 1.00 81.56 86 GLY A CA 1
ATOM 619 C C . GLY A 1 86 ? -16.347 7.653 27.000 1.00 81.56 86 GLY A C 1
ATOM 620 O O . GLY A 1 86 ? -17.062 8.355 26.285 1.00 81.56 86 GLY A O 1
ATOM 621 N N . GLN A 1 87 ? -15.177 7.177 26.564 1.00 83.62 87 GLN A N 1
ATOM 622 C CA . GLN A 1 87 ? -14.690 7.404 25.209 1.00 83.62 87 GLN A CA 1
ATOM 623 C C . GLN A 1 87 ? -15.165 6.315 24.250 1.00 83.62 87 GLN A C 1
ATOM 625 O O . GLN A 1 87 ? -15.215 5.123 24.561 1.00 83.62 87 GLN A O 1
AT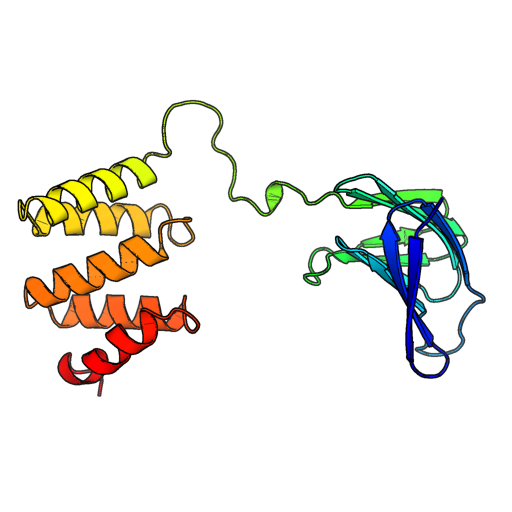OM 630 N N . GLN A 1 88 ? -15.470 6.739 23.029 1.00 82.88 88 GLN A N 1
ATOM 631 C CA . GLN A 1 88 ? -15.757 5.850 21.917 1.00 82.88 88 GLN A CA 1
ATOM 632 C C . GLN A 1 88 ? -14.936 6.262 20.703 1.00 82.88 88 GLN A C 1
ATOM 634 O O . GLN A 1 88 ? -14.756 7.452 20.434 1.00 82.88 88 GLN A O 1
ATOM 639 N N . ARG A 1 89 ? -14.464 5.280 19.941 1.00 83.12 89 ARG A N 1
ATOM 640 C CA . ARG A 1 89 ? -13.756 5.508 18.686 1.00 83.12 89 ARG A CA 1
ATOM 641 C C . ARG A 1 89 ? -14.295 4.583 17.618 1.00 83.12 89 ARG A C 1
ATOM 643 O O . ARG A 1 89 ? -14.461 3.384 17.824 1.00 83.12 89 ARG A O 1
ATOM 650 N N . ARG A 1 90 ? -14.556 5.163 16.452 1.00 82.75 90 ARG A N 1
ATOM 651 C CA . ARG A 1 90 ? -14.884 4.418 15.242 1.00 82.75 90 ARG A CA 1
ATOM 652 C C . ARG A 1 90 ? -13.640 4.312 14.382 1.00 82.75 90 ARG A C 1
ATOM 654 O O . ARG A 1 90 ? -13.110 5.319 13.924 1.00 82.75 90 ARG A O 1
ATOM 661 N N . ILE A 1 91 ? -13.192 3.083 14.179 1.00 80.31 91 ILE A N 1
ATOM 662 C CA . ILE A 1 91 ? -12.156 2.722 13.225 1.00 80.31 91 ILE A CA 1
ATOM 663 C C . ILE A 1 91 ? -12.863 2.193 11.989 1.00 80.31 91 ILE A C 1
ATOM 665 O O . ILE A 1 91 ? -13.142 1.008 11.841 1.00 80.31 91 ILE A O 1
ATOM 669 N N . CYS A 1 92 ? -13.189 3.116 11.099 1.00 76.31 92 CYS A N 1
ATOM 670 C CA . CYS A 1 92 ? -13.475 2.765 9.720 1.00 76.31 92 CYS A CA 1
ATOM 671 C C . CYS A 1 92 ? -12.152 2.535 8.988 1.00 76.31 92 CYS A C 1
ATOM 673 O O . CYS A 1 92 ? -11.167 3.184 9.361 1.00 76.31 92 CYS A O 1
ATOM 675 N N . PRO A 1 93 ? -12.097 1.687 7.945 1.00 65.25 93 PRO A N 1
ATOM 676 C CA . PRO A 1 93 ? -11.048 1.745 6.944 1.00 65.25 93 PRO A CA 1
ATOM 677 C C . PRO A 1 93 ? -11.066 3.176 6.449 1.00 65.25 93 PRO A C 1
ATOM 679 O O . PRO A 1 93 ? -11.998 3.614 5.773 1.00 65.25 93 PRO A O 1
ATOM 682 N N . SER A 1 94 ? -10.099 3.954 6.927 1.00 52.44 94 SER A N 1
ATOM 683 C CA . SER A 1 94 ? -10.006 5.320 6.486 1.00 52.44 94 SER A CA 1
ATOM 684 C C . SER A 1 94 ? -9.650 5.214 5.016 1.00 52.44 94 SER A C 1
ATOM 686 O O . SER A 1 94 ? -8.662 4.550 4.687 1.00 52.44 94 SER A O 1
ATOM 688 N N . PRO A 1 95 ? -10.379 5.882 4.115 1.00 48.75 95 PRO A N 1
ATOM 689 C CA . PRO A 1 95 ? -9.840 6.094 2.791 1.00 48.75 95 PRO A CA 1
ATOM 690 C C . PRO A 1 95 ? -8.516 6.881 2.841 1.00 48.75 95 PRO A C 1
ATOM 692 O O . PRO A 1 95 ? -7.888 7.021 1.810 1.00 48.75 95 PRO A O 1
ATOM 695 N N . ALA A 1 96 ? -8.043 7.345 4.007 1.00 44.53 96 ALA A N 1
ATOM 696 C CA . ALA A 1 96 ? -6.747 7.998 4.192 1.00 44.53 96 ALA A CA 1
ATOM 697 C C . ALA A 1 96 ? -5.518 7.062 4.222 1.00 44.53 96 ALA A C 1
ATOM 699 O O . ALA A 1 96 ? -4.411 7.552 4.407 1.00 44.53 96 ALA A O 1
ATOM 700 N N . ALA A 1 97 ? -5.678 5.749 4.009 1.00 41.44 97 ALA A N 1
ATOM 701 C CA . ALA A 1 97 ? -4.584 4.912 3.488 1.00 41.44 97 ALA A CA 1
ATOM 702 C C . ALA A 1 97 ? -4.601 4.829 1.946 1.00 41.44 97 ALA A C 1
ATOM 704 O O . ALA A 1 97 ? -3.811 4.107 1.346 1.00 41.44 97 ALA A O 1
ATOM 705 N N . GLN A 1 98 ? -5.499 5.565 1.285 1.00 43.22 98 GLN A N 1
ATOM 706 C CA . GLN A 1 98 ? -5.314 5.942 -0.111 1.00 43.22 98 GLN A CA 1
ATOM 707 C C . GLN A 1 98 ? -4.548 7.273 -0.106 1.00 43.22 98 GLN A C 1
ATOM 709 O O . GLN A 1 98 ? -4.904 8.161 0.679 1.00 43.22 98 GLN A O 1
ATOM 714 N N . PRO A 1 99 ? -3.510 7.439 -0.951 1.00 39.53 99 PRO A N 1
ATOM 715 C CA . PRO A 1 99 ? -2.878 8.742 -1.145 1.00 39.53 99 PRO A CA 1
ATOM 716 C C . PRO A 1 99 ? -3.968 9.787 -1.426 1.00 39.53 99 PRO A C 1
ATOM 718 O O . PRO A 1 99 ? -5.018 9.416 -1.967 1.00 39.53 99 PRO A O 1
ATOM 721 N N . PRO A 1 100 ? -3.768 11.061 -1.032 1.00 40.50 100 PRO A N 1
ATOM 722 C CA . PRO A 1 100 ? -4.810 12.079 -1.070 1.00 40.50 100 PRO A CA 1
ATOM 723 C C . PRO A 1 100 ? -5.558 12.005 -2.398 1.00 40.50 100 PRO A C 1
ATOM 725 O O . PRO A 1 100 ? -4.960 12.147 -3.466 1.00 40.50 100 PRO A O 1
ATOM 728 N N . ARG A 1 101 ? -6.869 11.737 -2.333 1.00 45.56 101 ARG A N 1
ATOM 729 C CA . ARG A 1 101 ? -7.740 11.869 -3.497 1.00 45.56 101 ARG A CA 1
ATOM 730 C C . ARG A 1 101 ? -7.714 13.340 -3.871 1.00 45.56 101 ARG A C 1
ATOM 732 O O . ARG A 1 101 ? -8.415 14.144 -3.261 1.00 45.56 101 ARG A O 1
ATOM 739 N N . ALA A 1 102 ? -6.861 13.676 -4.835 1.00 49.62 102 ALA A N 1
ATOM 740 C CA . ALA A 1 102 ? -6.900 14.948 -5.522 1.00 49.62 102 ALA A CA 1
ATOM 741 C C . ALA A 1 102 ? -8.336 15.124 -6.021 1.00 49.62 102 ALA A C 1
ATOM 743 O O . ALA A 1 102 ? -8.825 14.348 -6.845 1.00 49.62 102 ALA A O 1
ATOM 744 N N . GLY A 1 103 ? -9.043 16.071 -5.409 1.00 39.44 103 GLY A N 1
ATOM 745 C CA . GLY A 1 103 ? -10.399 16.416 -5.786 1.00 39.44 103 GLY A CA 1
ATOM 746 C C . GLY A 1 103 ? -10.437 16.808 -7.260 1.00 39.44 103 GLY A C 1
ATOM 747 O O . GLY A 1 103 ? -9.638 17.624 -7.700 1.00 39.44 103 GLY A O 1
ATOM 748 N N . VAL A 1 104 ? -11.356 16.172 -7.986 1.00 48.28 104 VAL A N 1
ATOM 749 C CA . VAL A 1 104 ? -12.010 16.613 -9.228 1.00 48.28 104 VAL A CA 1
ATOM 750 C C . VAL A 1 104 ? -11.151 17.458 -10.184 1.00 48.28 104 VAL A C 1
ATOM 752 O O . VAL A 1 104 ? -11.156 18.676 -10.076 1.00 48.28 104 VAL A O 1
ATOM 755 N N . LEU A 1 105 ? -10.510 16.807 -11.169 1.00 42.25 105 LEU A N 1
ATOM 756 C CA . LEU A 1 105 ? -10.349 17.248 -12.573 1.00 42.25 105 LEU A CA 1
ATOM 757 C C . LEU A 1 105 ? -9.466 16.228 -13.333 1.00 42.25 105 LEU A C 1
ATOM 759 O O . LEU A 1 105 ? -8.244 16.298 -13.291 1.00 42.25 105 LEU A O 1
ATOM 763 N N . GLY A 1 106 ? -10.088 15.267 -14.029 1.00 48.25 106 GLY A N 1
ATOM 764 C CA . GLY A 1 106 ? -9.398 14.323 -14.928 1.00 48.25 106 GLY A CA 1
ATOM 765 C C . GLY A 1 106 ? -8.595 13.194 -14.251 1.00 48.25 106 GLY A C 1
ATOM 766 O O . GLY A 1 106 ? -8.474 13.166 -13.024 1.00 48.25 106 GLY A O 1
ATOM 767 N N . PRO A 1 107 ? -8.074 12.217 -15.029 1.00 47.44 107 PRO A N 1
ATOM 768 C CA . PRO A 1 107 ? -7.113 11.246 -14.507 1.00 47.44 107 PRO A CA 1
ATOM 769 C C . PRO A 1 107 ? -5.928 12.007 -13.892 1.00 47.44 107 PRO A C 1
ATOM 771 O O . PRO A 1 107 ? -5.528 13.033 -14.451 1.00 47.44 107 PRO A O 1
ATOM 774 N N . PRO A 1 108 ? -5.358 11.552 -12.757 1.00 52.91 108 PRO A N 1
ATOM 775 C CA . PRO A 1 108 ? -4.215 12.224 -12.151 1.00 52.91 108 PRO A CA 1
ATOM 776 C C . PRO A 1 108 ? -3.140 12.421 -13.227 1.00 52.91 108 PRO A C 1
ATOM 778 O O . PRO A 1 108 ? -2.902 11.487 -13.998 1.00 52.91 108 PRO A O 1
ATOM 781 N N . PRO A 1 109 ? -2.483 13.592 -13.315 1.00 59.03 109 PRO A N 1
ATOM 782 C CA . PRO A 1 109 ? -1.578 13.907 -14.425 1.00 59.03 109 PRO A CA 1
ATOM 783 C C . PRO A 1 109 ? -0.491 12.837 -14.613 1.00 59.03 109 PRO A C 1
ATOM 785 O O . PRO A 1 109 ? -0.070 12.566 -15.733 1.00 59.03 109 PRO A O 1
ATOM 788 N N . GLY A 1 110 ? -0.121 12.142 -13.532 1.00 63.28 110 GLY A N 1
ATOM 789 C CA . GLY A 1 110 ? 0.756 10.981 -13.586 1.00 63.28 110 GLY A CA 1
ATOM 790 C C . GLY A 1 110 ? 0.212 9.763 -14.354 1.00 63.28 110 GLY A C 1
ATOM 791 O O . GLY A 1 110 ? 0.968 9.139 -15.091 1.00 63.28 110 GLY A O 1
ATOM 792 N N . GLN A 1 111 ? -1.078 9.421 -14.239 1.00 74.44 111 GLN A N 1
ATOM 793 C CA . GLN A 1 111 ? -1.674 8.319 -15.015 1.00 74.44 111 GLN A CA 1
ATOM 794 C C . GLN A 1 111 ? -1.636 8.602 -16.515 1.00 74.44 111 GLN A C 1
ATOM 796 O O . GLN A 1 111 ? -1.340 7.695 -17.287 1.00 74.44 111 GLN A O 1
ATOM 801 N N . ALA A 1 112 ? -1.879 9.851 -16.922 1.00 79.69 112 ALA A N 1
ATOM 802 C CA . ALA A 1 112 ? -1.801 10.243 -18.326 1.00 79.69 112 ALA A CA 1
ATOM 803 C C . ALA A 1 112 ? -0.383 10.051 -18.892 1.00 79.69 112 ALA A C 1
ATOM 805 O O . ALA A 1 112 ? -0.235 9.542 -20.000 1.00 79.69 112 ALA A O 1
ATOM 806 N N . TRP A 1 113 ? 0.662 10.371 -18.117 1.00 84.12 113 TRP A N 1
ATOM 807 C CA . TRP A 1 113 ? 2.049 10.147 -18.542 1.00 84.12 113 TRP A CA 1
ATOM 808 C C . TRP A 1 113 ? 2.372 8.666 -18.725 1.00 84.12 113 TRP A C 1
ATOM 810 O O . TRP A 1 113 ? 2.987 8.303 -19.725 1.00 84.12 113 TRP A O 1
ATOM 820 N N . VAL A 1 114 ? 1.929 7.807 -17.801 1.00 85.38 114 VAL A N 1
ATOM 821 C CA . VAL A 1 114 ? 2.142 6.355 -17.912 1.00 85.38 114 VAL A CA 1
ATOM 822 C C . VAL A 1 114 ? 1.370 5.786 -19.104 1.00 85.38 114 VAL A C 1
ATOM 824 O O . VAL A 1 114 ? 1.944 5.045 -19.892 1.00 85.38 114 VAL A O 1
ATOM 827 N N . GLN A 1 115 ? 0.105 6.167 -19.292 1.00 84.88 115 GLN A N 1
ATOM 828 C CA . GLN A 1 115 ? -0.711 5.718 -20.428 1.00 84.88 115 GLN A CA 1
ATOM 829 C C . GLN A 1 115 ? -0.103 6.133 -21.773 1.00 84.88 115 GLN A C 1
ATOM 831 O O . GLN A 1 115 ? 0.057 5.298 -22.659 1.00 84.88 115 GLN A O 1
ATOM 836 N N . GLN A 1 116 ? 0.314 7.394 -21.904 1.00 85.31 116 GLN A N 1
ATOM 837 C CA . GLN A 1 116 ? 0.965 7.886 -23.117 1.00 85.31 116 GLN A CA 1
ATOM 838 C C . GLN A 1 116 ? 2.305 7.179 -23.371 1.00 85.31 116 GLN A C 1
ATOM 840 O O . GLN A 1 116 ? 2.617 6.833 -24.507 1.00 85.31 116 GLN A O 1
ATOM 845 N N . ALA A 1 117 ? 3.091 6.917 -22.324 1.00 87.62 117 ALA A N 1
ATOM 846 C CA . ALA A 1 117 ? 4.328 6.156 -22.454 1.00 87.62 117 ALA A CA 1
ATOM 847 C C . ALA A 1 117 ? 4.071 4.713 -22.912 1.00 87.62 117 ALA A C 1
ATOM 849 O O . ALA A 1 117 ? 4.788 4.221 -23.777 1.00 87.62 117 ALA A O 1
ATOM 850 N N . LEU A 1 118 ? 3.044 4.045 -22.379 1.00 87.00 118 LEU A N 1
ATOM 851 C CA . LEU A 1 118 ? 2.652 2.700 -22.810 1.00 87.00 118 LEU A CA 1
ATOM 852 C C . LEU A 1 118 ? 2.170 2.677 -24.262 1.00 87.00 118 LEU A C 1
ATOM 854 O O . LEU A 1 118 ? 2.497 1.741 -24.986 1.00 87.00 118 LEU A O 1
ATOM 858 N N . GLU A 1 119 ? 1.448 3.705 -24.704 1.00 87.88 119 GLU A N 1
ATOM 859 C CA . GLU A 1 119 ? 1.031 3.830 -26.100 1.00 87.88 119 GLU A CA 1
ATOM 860 C C . GLU A 1 119 ? 2.236 3.981 -27.039 1.00 87.88 119 GLU A C 1
ATOM 862 O O . GLU A 1 119 ? 2.334 3.258 -28.030 1.00 87.88 119 GLU A O 1
ATOM 867 N N . LEU A 1 120 ? 3.192 4.848 -26.692 1.00 86.94 120 LEU A N 1
ATOM 868 C CA . LEU A 1 120 ? 4.453 5.002 -27.425 1.00 86.94 120 LEU A CA 1
ATOM 869 C C . LEU A 1 120 ? 5.235 3.679 -27.491 1.00 86.94 120 LEU A C 1
ATOM 871 O O . LEU A 1 120 ? 5.678 3.272 -28.564 1.00 86.94 120 LEU A O 1
ATOM 875 N N . ILE A 1 121 ? 5.334 2.959 -26.367 1.00 86.62 121 ILE A N 1
ATOM 876 C CA . ILE A 1 121 ? 5.986 1.641 -26.298 1.00 86.62 121 ILE A CA 1
ATOM 877 C C . ILE A 1 121 ? 5.262 0.619 -27.182 1.00 86.62 121 ILE A C 1
ATOM 879 O O . ILE A 1 121 ? 5.915 -0.115 -27.919 1.00 86.62 121 ILE A O 1
ATOM 883 N N . GLY A 1 122 ? 3.929 0.564 -27.121 1.00 84.50 122 GLY A N 1
ATOM 884 C CA . GLY A 1 122 ? 3.117 -0.385 -27.885 1.00 84.50 122 GLY A CA 1
ATOM 885 C C . GLY A 1 122 ? 3.186 -0.152 -29.393 1.00 84.50 122 GLY A C 1
ATOM 886 O O . GLY A 1 122 ? 3.166 -1.110 -30.162 1.00 84.50 122 GLY A O 1
ATOM 887 N N . ARG A 1 123 ? 3.327 1.108 -29.815 1.00 86.19 123 ARG A N 1
ATOM 888 C CA . ARG A 1 123 ? 3.545 1.487 -31.219 1.00 86.19 123 ARG A CA 1
ATOM 889 C C . ARG A 1 123 ? 5.009 1.355 -31.658 1.00 86.19 123 ARG A C 1
ATOM 891 O O . ARG A 1 123 ? 5.288 1.423 -32.850 1.00 86.19 123 ARG A O 1
ATOM 898 N N . GLY A 1 124 ? 5.938 1.153 -30.719 1.00 79.31 124 GLY A N 1
ATOM 899 C CA . GLY A 1 124 ? 7.380 1.146 -30.985 1.00 79.31 124 GLY A CA 1
ATOM 900 C C . GLY A 1 124 ? 7.937 2.526 -31.350 1.00 79.31 124 GLY A C 1
ATOM 901 O O . GLY A 1 124 ? 9.008 2.627 -31.945 1.00 79.31 124 GLY A O 1
ATOM 902 N N . GLU A 1 125 ? 7.220 3.597 -31.011 1.00 78.81 125 GLU A N 1
ATOM 903 C CA . GLU A 1 125 ? 7.557 4.968 -31.381 1.00 78.81 125 GLU A CA 1
ATOM 904 C C . GLU A 1 125 ? 8.223 5.699 -30.208 1.00 78.81 125 GLU A C 1
ATOM 906 O O . GLU A 1 125 ? 7.761 5.647 -29.073 1.00 78.81 125 GLU A O 1
ATOM 911 N N . GLN A 1 126 ? 9.310 6.426 -30.488 1.00 79.44 126 GLN A N 1
ATOM 912 C CA . GLN A 1 126 ? 9.962 7.355 -29.549 1.00 79.44 126 GLN A CA 1
ATOM 913 C C . GLN A 1 126 ? 10.199 6.787 -28.125 1.00 79.44 126 GLN A C 1
ATOM 915 O O . GLN A 1 126 ? 9.738 7.365 -27.132 1.00 79.44 126 GLN A O 1
ATOM 920 N N . PRO A 1 127 ? 10.995 5.709 -27.973 1.00 80.00 127 PRO A N 1
ATOM 921 C CA . PRO A 1 127 ? 11.274 5.093 -26.668 1.00 80.00 127 PRO A CA 1
ATOM 922 C C . PRO A 1 127 ? 11.916 6.069 -25.667 1.00 80.00 127 PRO A C 1
ATOM 924 O O . PRO A 1 127 ? 11.691 5.975 -24.460 1.00 80.00 127 PRO A O 1
ATOM 927 N N . ALA A 1 128 ? 12.663 7.062 -26.161 1.00 81.50 128 ALA A N 1
ATOM 928 C CA . ALA A 1 128 ? 13.226 8.131 -25.341 1.00 81.50 128 ALA A CA 1
ATOM 929 C C . ALA A 1 128 ? 12.141 9.004 -24.684 1.00 81.50 128 ALA A C 1
ATOM 931 O O . ALA A 1 128 ? 12.267 9.356 -23.512 1.00 81.50 128 ALA A O 1
ATOM 932 N N . GLN A 1 129 ? 11.060 9.311 -25.409 1.00 83.06 129 GLN A N 1
ATOM 933 C CA . GLN A 1 129 ? 9.943 10.103 -24.896 1.00 83.06 129 GLN A CA 1
ATOM 934 C C . GLN A 1 129 ? 9.113 9.297 -23.891 1.00 83.06 129 GLN A C 1
ATOM 936 O O . GLN A 1 129 ? 8.771 9.817 -22.826 1.00 83.06 129 GLN A O 1
ATOM 941 N N . ALA A 1 130 ? 8.868 8.012 -24.174 1.00 87.19 130 ALA A N 1
ATOM 942 C CA . ALA A 1 130 ? 8.230 7.098 -23.227 1.00 87.19 130 ALA A CA 1
ATOM 943 C C . ALA A 1 130 ? 9.022 7.005 -21.912 1.00 87.19 130 ALA A C 1
ATOM 945 O O . ALA A 1 130 ? 8.442 7.089 -20.827 1.00 87.19 130 ALA A O 1
ATOM 946 N N . ARG A 1 131 ? 10.358 6.926 -21.996 1.00 84.31 131 ARG A N 1
ATOM 947 C CA . ARG A 1 131 ? 11.242 6.954 -20.824 1.00 84.31 131 ARG A CA 1
ATOM 948 C C . ARG A 1 131 ? 11.056 8.244 -20.026 1.00 84.31 131 ARG A C 1
ATOM 950 O O . ARG A 1 131 ? 10.770 8.164 -18.837 1.00 84.31 131 ARG A O 1
ATOM 957 N N . THR A 1 132 ? 11.130 9.411 -20.666 1.00 85.06 132 THR A N 1
ATOM 958 C CA . THR A 1 132 ? 10.967 10.707 -19.982 1.00 85.06 132 THR A CA 1
ATOM 959 C C 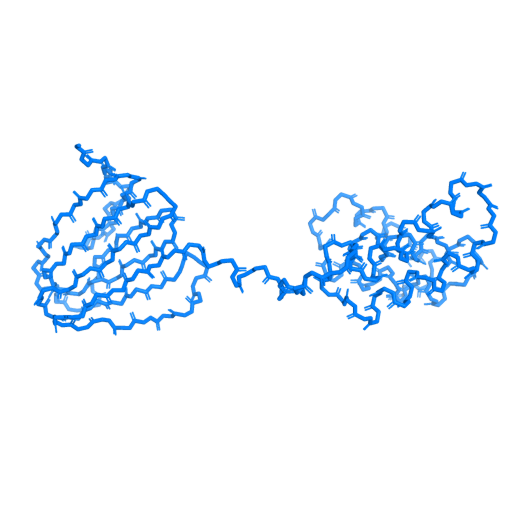. THR A 1 132 ? 9.620 10.830 -19.266 1.00 85.06 132 THR A C 1
ATOM 961 O O . THR A 1 132 ? 9.555 11.361 -18.157 1.00 85.06 132 THR A O 1
ATOM 964 N N . LEU A 1 133 ? 8.540 10.322 -19.861 1.00 85.38 133 LEU A N 1
ATOM 965 C CA . LEU A 1 133 ? 7.217 10.311 -19.233 1.00 85.38 133 LEU A CA 1
ATOM 966 C C . LEU A 1 133 ? 7.177 9.417 -17.982 1.00 85.38 133 LEU A C 1
ATOM 968 O O . LEU A 1 133 ? 6.668 9.851 -16.946 1.00 85.38 133 LEU A O 1
ATOM 972 N N . MET A 1 134 ? 7.770 8.219 -18.038 1.00 84.12 134 MET A N 1
ATOM 973 C CA . MET A 1 134 ? 7.886 7.333 -16.870 1.00 84.12 134 MET A CA 1
ATOM 974 C C . MET A 1 134 ? 8.756 7.944 -15.768 1.00 84.12 134 MET A C 1
ATOM 976 O O . MET A 1 134 ? 8.433 7.841 -14.587 1.00 84.12 134 MET A O 1
ATOM 980 N N . GLU A 1 135 ? 9.835 8.633 -16.130 1.00 82.62 135 GLU A N 1
ATOM 981 C CA . GLU A 1 135 ? 10.716 9.318 -15.178 1.00 82.62 135 GLU A CA 1
ATOM 982 C C . GLU A 1 135 ? 10.003 10.456 -14.458 1.00 82.62 135 GLU A C 1
ATOM 984 O O . GLU A 1 135 ? 10.078 10.563 -13.233 1.00 82.62 135 GLU A O 1
ATOM 989 N N . ARG A 1 136 ? 9.249 11.265 -15.205 1.00 83.19 136 ARG A N 1
ATOM 990 C CA . ARG A 1 136 ? 8.406 12.315 -14.626 1.00 83.19 136 ARG A CA 1
ATOM 991 C C . ARG A 1 136 ? 7.357 11.738 -13.686 1.00 83.19 136 ARG A C 1
ATOM 993 O O . ARG A 1 136 ? 7.120 12.320 -12.629 1.00 83.19 136 ARG A O 1
ATOM 1000 N N . TYR A 1 137 ? 6.761 10.598 -14.039 1.00 85.25 137 TYR A N 1
ATOM 1001 C CA . TYR A 1 137 ? 5.828 9.906 -13.157 1.00 85.25 137 TYR A CA 1
ATOM 1002 C C . TYR A 1 137 ? 6.494 9.486 -11.849 1.00 85.25 137 TYR A C 1
ATOM 1004 O O . TYR A 1 137 ? 5.982 9.812 -10.785 1.00 85.25 137 TYR A O 1
ATOM 1012 N N . LEU A 1 138 ? 7.647 8.823 -11.913 1.00 82.44 138 LEU A N 1
ATOM 1013 C CA . LEU A 1 138 ? 8.350 8.332 -10.726 1.00 82.44 138 LEU A CA 1
ATOM 1014 C C . LEU A 1 138 ? 8.886 9.456 -9.833 1.00 82.44 138 LEU A C 1
ATOM 1016 O O . LEU A 1 138 ? 8.944 9.284 -8.619 1.00 82.44 138 LEU A O 1
ATOM 1020 N N . ALA A 1 139 ? 9.248 10.602 -10.414 1.00 79.94 139 ALA A N 1
ATOM 1021 C CA . ALA A 1 139 ? 9.666 11.779 -9.658 1.00 79.94 139 ALA A CA 1
ATOM 1022 C C . ALA A 1 139 ? 8.490 12.457 -8.933 1.00 79.94 139 ALA A C 1
ATOM 1024 O O . ALA A 1 139 ? 8.635 12.881 -7.790 1.00 79.94 139 ALA A O 1
ATOM 1025 N N . ALA A 1 140 ? 7.326 12.554 -9.583 1.00 77.62 140 ALA A N 1
ATOM 1026 C CA . ALA A 1 140 ? 6.142 13.194 -9.008 1.00 77.62 140 ALA A CA 1
ATOM 1027 C C . ALA A 1 140 ? 5.343 12.267 -8.074 1.00 77.62 140 ALA A C 1
ATOM 1029 O O . ALA A 1 140 ? 4.742 12.724 -7.104 1.00 77.62 140 ALA A O 1
ATOM 1030 N N . TYR A 1 141 ? 5.330 10.968 -8.374 1.00 76.12 141 TYR A N 1
ATOM 1031 C CA . TYR A 1 141 ? 4.548 9.938 -7.695 1.00 76.12 141 TYR A CA 1
ATOM 1032 C C . TYR A 1 141 ? 5.421 8.713 -7.409 1.00 76.12 141 TYR A C 1
ATOM 1034 O O . TYR A 1 141 ? 5.181 7.642 -7.977 1.00 76.12 141 TYR A O 1
ATOM 1042 N N . PRO A 1 142 ? 6.429 8.835 -6.526 1.00 73.25 142 PRO A N 1
ATOM 1043 C CA . PRO A 1 142 ? 7.305 7.720 -6.215 1.00 73.25 142 PRO A CA 1
ATOM 1044 C C . PRO A 1 142 ? 6.494 6.513 -5.742 1.00 73.25 142 PRO A C 1
ATOM 1046 O O . PRO A 1 142 ? 6.743 5.421 -6.235 1.00 73.25 142 PRO A O 1
ATOM 1049 N N . ASP A 1 143 ? 5.533 6.685 -4.833 1.00 74.25 143 ASP A N 1
ATOM 1050 C CA . ASP A 1 143 ? 4.663 5.622 -4.284 1.00 74.25 143 ASP A CA 1
ATOM 1051 C C . ASP A 1 143 ? 3.302 5.531 -5.004 1.00 74.25 143 ASP A C 1
ATOM 1053 O O . ASP A 1 143 ? 2.281 5.128 -4.449 1.00 74.25 143 ASP A O 1
ATOM 1057 N N . GLY A 1 144 ? 3.254 5.971 -6.263 1.00 70.88 144 GLY A N 1
ATOM 1058 C CA . GLY A 1 144 ? 2.029 5.937 -7.051 1.00 70.88 144 GLY A CA 1
ATOM 1059 C C . GLY A 1 144 ? 1.566 4.507 -7.376 1.00 70.88 144 GLY A C 1
ATOM 1060 O O . GLY A 1 144 ? 2.383 3.591 -7.467 1.00 70.88 144 GLY A O 1
ATOM 1061 N N . PRO A 1 145 ? 0.266 4.294 -7.654 1.00 75.56 145 PRO A N 1
ATOM 1062 C CA . PRO A 1 145 ? -0.277 2.967 -7.974 1.00 75.56 145 PRO A CA 1
ATOM 1063 C C . PRO A 1 145 ? 0.319 2.345 -9.249 1.00 75.56 145 PRO A C 1
ATOM 1065 O O . PRO A 1 145 ? 0.225 1.140 -9.445 1.00 75.56 145 PRO A O 1
ATOM 1068 N N . LEU A 1 146 ? 0.937 3.155 -10.118 1.00 81.69 146 LEU A N 1
ATOM 1069 C CA . LEU A 1 146 ? 1.638 2.706 -11.322 1.00 81.69 146 LEU A CA 1
ATOM 1070 C C . LEU A 1 146 ? 3.163 2.756 -11.161 1.00 81.69 146 LEU A C 1
ATOM 1072 O O . LEU A 1 146 ? 3.874 2.604 -12.148 1.00 81.69 146 LEU A O 1
ATOM 1076 N N . ALA A 1 147 ? 3.696 2.966 -9.952 1.00 80.25 147 ALA A N 1
ATOM 1077 C CA . ALA A 1 147 ? 5.139 3.072 -9.726 1.00 80.25 147 ALA A CA 1
ATOM 1078 C C . ALA A 1 147 ? 5.868 1.778 -10.084 1.00 80.25 147 ALA A C 1
ATOM 1080 O O . ALA A 1 147 ? 6.918 1.825 -10.721 1.00 80.25 147 ALA A O 1
ATOM 1081 N N . GLN A 1 148 ? 5.273 0.627 -9.758 1.00 80.56 148 GLN A N 1
ATOM 1082 C CA . GLN A 1 148 ? 5.790 -0.678 -10.166 1.00 80.56 148 GLN A CA 1
ATOM 1083 C C . GLN A 1 148 ? 5.852 -0.792 -11.698 1.00 80.56 148 GLN A C 1
ATOM 1085 O O . GLN A 1 148 ? 6.869 -1.197 -12.258 1.00 80.56 148 GLN A O 1
ATOM 1090 N N . GLU A 1 149 ? 4.786 -0.396 -12.394 1.00 81.81 149 GLU A N 1
ATOM 1091 C CA . GLU A 1 149 ? 4.729 -0.471 -13.854 1.00 81.81 149 GLU A CA 1
ATOM 1092 C C . GLU A 1 149 ? 5.723 0.500 -14.509 1.00 81.81 149 GLU A C 1
ATOM 1094 O O . GLU A 1 149 ? 6.499 0.111 -15.383 1.00 81.81 149 GLU A O 1
ATOM 1099 N N . ALA A 1 150 ? 5.773 1.740 -14.025 1.00 85.50 150 ALA A N 1
ATOM 1100 C CA . ALA A 1 150 ? 6.670 2.772 -14.518 1.00 85.50 150 ALA A CA 1
ATOM 1101 C C . ALA A 1 150 ? 8.147 2.428 -14.284 1.00 85.50 150 ALA A C 1
ATOM 1103 O O . ALA A 1 150 ? 8.955 2.615 -15.192 1.00 85.50 150 ALA A O 1
ATOM 1104 N N . LEU A 1 151 ? 8.515 1.880 -13.118 1.00 82.81 151 LEU A N 1
ATOM 1105 C CA . LEU A 1 151 ? 9.886 1.426 -12.845 1.00 82.81 151 LEU A CA 1
ATOM 1106 C C . LEU A 1 151 ? 10.288 0.263 -13.752 1.00 82.81 151 LEU A C 1
ATOM 1108 O O . LEU A 1 151 ? 11.395 0.275 -14.289 1.00 82.81 151 LEU A O 1
ATOM 1112 N N . TYR A 1 152 ? 9.388 -0.701 -13.964 1.00 82.88 152 TYR A N 1
ATOM 1113 C CA . TYR A 1 152 ? 9.639 -1.834 -14.852 1.00 82.88 152 TYR A CA 1
ATOM 1114 C C . TYR A 1 152 ? 9.893 -1.378 -16.296 1.00 82.88 152 TYR A C 1
ATOM 1116 O O . TYR A 1 152 ? 10.930 -1.709 -16.876 1.00 82.88 152 TYR A O 1
ATOM 1124 N N . TYR A 1 153 ? 8.998 -0.566 -16.868 1.00 85.19 153 TYR A N 1
ATOM 1125 C CA . TYR A 1 153 ? 9.165 -0.073 -18.238 1.00 85.19 153 TYR A CA 1
ATOM 1126 C C . TYR A 1 153 ? 10.339 0.897 -18.372 1.00 85.19 153 TYR A C 1
ATOM 1128 O O . TYR A 1 153 ? 11.044 0.850 -19.375 1.00 85.19 153 TYR A O 1
ATOM 1136 N N . ALA A 1 154 ? 10.618 1.726 -17.366 1.00 84.81 154 ALA A N 1
ATOM 1137 C CA . ALA A 1 154 ? 11.779 2.610 -17.386 1.00 84.81 154 ALA A CA 1
ATOM 1138 C C . ALA A 1 154 ? 13.108 1.836 -17.326 1.00 84.81 154 ALA A C 1
ATOM 1140 O O . ALA A 1 154 ? 14.063 2.236 -17.992 1.00 84.81 154 ALA A O 1
ATOM 1141 N N . ALA A 1 155 ? 13.175 0.733 -16.571 1.00 83.44 155 ALA A N 1
ATOM 1142 C CA . ALA A 1 155 ? 14.323 -0.173 -16.582 1.00 83.44 155 ALA A CA 1
ATOM 1143 C C . ALA A 1 155 ? 14.461 -0.864 -17.946 1.00 83.44 155 ALA A C 1
ATOM 1145 O O . ALA A 1 155 ? 15.542 -0.860 -18.531 1.00 83.44 155 ALA A O 1
ATOM 1146 N N . ARG A 1 156 ? 13.359 -1.389 -18.497 1.00 83.69 156 ARG A N 1
ATOM 1147 C CA . ARG A 1 156 ? 13.347 -2.048 -19.811 1.00 83.69 156 ARG A CA 1
ATOM 1148 C C . ARG A 1 156 ? 13.790 -1.109 -20.934 1.00 83.69 156 ARG A C 1
ATOM 1150 O O . ARG A 1 156 ? 14.652 -1.471 -21.719 1.00 83.69 156 ARG A O 1
ATOM 1157 N N . LEU A 1 157 ? 13.261 0.111 -20.971 1.00 86.06 157 LEU A N 1
ATOM 1158 C CA . LEU A 1 157 ? 13.631 1.116 -21.967 1.00 86.06 157 LEU A CA 1
ATOM 1159 C C . LEU A 1 157 ? 15.099 1.537 -21.850 1.00 86.06 157 LEU A C 1
ATOM 1161 O O . LEU A 1 157 ? 15.745 1.766 -22.867 1.00 86.06 157 LEU A O 1
ATOM 1165 N N . ALA A 1 158 ? 15.644 1.617 -20.632 1.00 83.69 158 ALA A N 1
ATOM 1166 C CA . ALA A 1 158 ? 17.069 1.880 -20.433 1.00 83.69 158 ALA A CA 1
ATOM 1167 C C . ALA A 1 158 ? 17.942 0.721 -20.946 1.00 83.69 158 ALA A C 1
ATOM 1169 O O . ALA A 1 158 ? 18.972 0.966 -21.571 1.00 83.69 158 ALA A O 1
ATOM 1170 N N . LEU A 1 159 ? 17.496 -0.528 -20.760 1.00 82.00 159 LEU A N 1
ATOM 1171 C CA . LEU A 1 159 ? 18.146 -1.715 -21.327 1.00 82.00 159 LEU A CA 1
ATOM 1172 C C . LEU A 1 159 ? 18.136 -1.698 -22.857 1.00 82.00 159 LEU A C 1
ATOM 1174 O O . LEU A 1 159 ? 19.168 -1.946 -23.473 1.00 82.00 159 LEU A O 1
ATOM 1178 N N . GLU A 1 160 ? 16.989 -1.386 -23.463 1.00 81.50 160 GLU A N 1
ATOM 1179 C CA . GLU A 1 160 ? 16.837 -1.294 -24.921 1.00 81.50 160 GLU A CA 1
ATOM 1180 C C . GLU A 1 160 ? 17.668 -0.147 -25.515 1.00 81.50 160 GLU A C 1
ATOM 1182 O O . GLU A 1 160 ? 18.221 -0.281 -26.602 1.00 81.50 160 GLU A O 1
ATOM 1187 N N . ALA A 1 161 ? 17.818 0.958 -24.781 1.00 81.69 161 ALA A N 1
ATOM 1188 C CA . ALA A 1 161 ? 18.664 2.083 -25.172 1.00 81.69 161 ALA A CA 1
ATOM 1189 C C . ALA A 1 161 ? 20.173 1.828 -24.973 1.00 81.69 161 ALA A C 1
ATOM 1191 O O . ALA A 1 161 ? 20.982 2.676 -25.344 1.00 81.69 161 ALA A O 1
ATOM 1192 N N . GLY A 1 162 ? 20.565 0.701 -24.365 1.00 81.44 162 GLY A N 1
ATOM 1193 C CA . GLY A 1 162 ? 21.959 0.403 -24.019 1.00 81.44 162 GLY A CA 1
ATOM 1194 C C . GLY A 1 162 ? 22.512 1.228 -22.850 1.00 81.44 162 GLY A C 1
ATOM 1195 O O . GLY A 1 162 ? 23.705 1.148 -22.553 1.00 81.44 162 GLY A O 1
ATOM 1196 N N . ASP A 1 163 ? 21.664 1.989 -22.152 1.00 83.75 163 ASP A N 1
ATOM 1197 C CA . ASP A 1 163 ? 22.042 2.807 -20.999 1.00 83.75 163 ASP A CA 1
ATOM 1198 C C . ASP A 1 163 ? 22.114 1.932 -19.738 1.00 83.75 163 ASP A C 1
ATOM 1200 O O . ASP A 1 163 ? 21.236 1.931 -18.870 1.00 83.75 163 ASP A O 1
ATOM 1204 N N . ARG A 1 164 ? 23.182 1.128 -19.665 1.00 80.56 164 ARG A N 1
ATOM 1205 C CA . ARG A 1 164 ? 23.483 0.249 -18.525 1.00 80.56 164 ARG A CA 1
ATOM 1206 C C . ARG A 1 16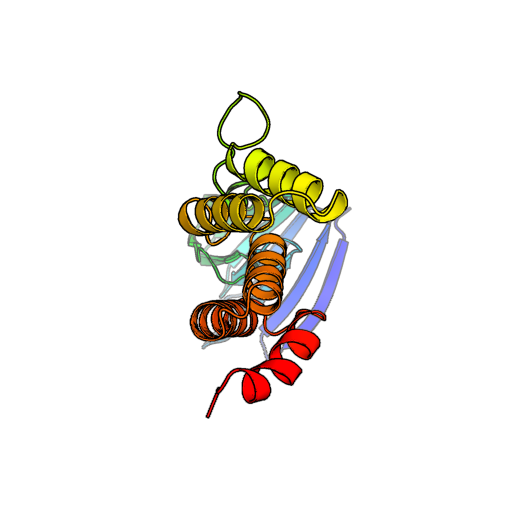4 ? 23.426 0.955 -17.161 1.00 80.56 164 ARG A C 1
ATOM 1208 O O . ARG A 1 164 ? 22.814 0.372 -16.264 1.00 80.56 164 ARG A O 1
ATOM 1215 N N . PRO A 1 165 ? 23.987 2.168 -16.956 1.00 81.69 165 PRO A N 1
ATOM 1216 C CA . PRO A 1 165 ? 23.941 2.803 -15.640 1.00 81.69 165 PRO A CA 1
ATOM 1217 C C . PRO A 1 165 ? 22.515 3.180 -15.212 1.00 81.69 165 PRO A C 1
ATOM 1219 O O . PRO A 1 165 ? 22.138 2.903 -14.069 1.00 81.69 165 PRO A O 1
ATOM 1222 N N . ALA A 1 166 ? 21.683 3.741 -16.101 1.00 79.62 166 ALA A N 1
ATOM 1223 C CA . ALA A 1 166 ? 20.288 4.021 -15.760 1.00 79.62 166 ALA A CA 1
ATOM 1224 C C . ALA A 1 166 ? 19.482 2.732 -15.564 1.00 79.62 166 ALA A C 1
ATOM 1226 O O . ALA A 1 166 ? 18.654 2.664 -14.652 1.00 79.62 166 ALA A O 1
ATOM 1227 N N . ALA A 1 167 ? 19.736 1.701 -16.374 1.00 81.44 167 ALA A N 1
ATOM 1228 C CA . ALA A 1 167 ? 19.092 0.398 -16.235 1.00 81.44 167 ALA A CA 1
ATOM 1229 C C . ALA A 1 167 ? 19.397 -0.241 -14.873 1.00 81.44 167 ALA A C 1
ATOM 1231 O O . ALA A 1 167 ? 18.474 -0.682 -14.188 1.00 81.44 167 ALA A O 1
ATOM 1232 N N . LEU A 1 168 ? 20.662 -0.219 -14.443 1.00 82.50 168 LEU A N 1
ATOM 1233 C CA . LEU A 1 168 ? 21.097 -0.747 -13.152 1.00 82.50 168 LEU A CA 1
ATOM 1234 C C . LEU A 1 168 ? 20.444 0.003 -11.983 1.00 82.50 168 LEU A C 1
ATOM 1236 O O . LEU A 1 168 ? 19.895 -0.623 -11.074 1.00 82.50 168 LEU A O 1
ATOM 1240 N N . ALA A 1 169 ? 20.454 1.339 -12.016 1.00 82.31 169 ALA A N 1
ATOM 1241 C CA . ALA A 1 169 ? 19.831 2.159 -10.978 1.00 82.31 169 ALA A CA 1
ATOM 1242 C C . ALA A 1 169 ? 18.320 1.883 -10.863 1.00 82.31 169 ALA A C 1
ATOM 1244 O O . ALA A 1 169 ? 17.792 1.725 -9.761 1.00 82.31 169 ALA A O 1
ATOM 1245 N N . ARG A 1 170 ? 17.628 1.771 -12.005 1.00 80.06 170 ARG A N 1
ATOM 1246 C CA . ARG A 1 170 ? 16.184 1.485 -12.076 1.00 80.06 170 ARG A CA 1
ATOM 1247 C C . ARG A 1 170 ? 15.852 0.076 -11.598 1.00 80.06 170 ARG A C 1
ATOM 1249 O O . ARG A 1 170 ? 14.906 -0.089 -10.833 1.00 80.06 170 ARG A O 1
ATOM 1256 N N . ALA A 1 171 ? 16.636 -0.918 -12.010 1.00 79.88 171 ALA A N 1
ATOM 1257 C CA . ALA A 1 171 ? 16.466 -2.304 -11.592 1.00 79.88 171 ALA A CA 1
ATOM 1258 C C . ALA A 1 171 ? 16.656 -2.452 -10.076 1.00 79.88 171 ALA A C 1
ATOM 1260 O O . ALA A 1 171 ? 15.793 -3.014 -9.409 1.00 79.88 171 ALA A O 1
ATOM 1261 N N . ARG A 1 172 ? 17.711 -1.855 -9.501 1.00 81.75 172 ARG A N 1
ATOM 1262 C CA . ARG A 1 172 ? 17.931 -1.850 -8.043 1.00 81.75 172 ARG A CA 1
ATOM 1263 C C . ARG A 1 172 ? 16.781 -1.183 -7.291 1.00 81.75 172 ARG A C 1
ATOM 1265 O O . ARG A 1 172 ? 16.285 -1.746 -6.320 1.00 81.75 172 ARG A O 1
ATOM 1272 N N . ALA A 1 173 ? 16.322 -0.022 -7.760 1.00 79.25 173 ALA A N 1
ATOM 1273 C CA . ALA A 1 173 ? 15.186 0.671 -7.153 1.00 79.25 173 ALA A CA 1
ATOM 1274 C C . ALA A 1 173 ? 13.894 -0.163 -7.202 1.00 79.25 173 ALA A C 1
ATOM 1276 O O . ALA A 1 173 ? 13.097 -0.113 -6.266 1.00 79.25 173 ALA A O 1
ATOM 1277 N N . PHE A 1 174 ? 13.691 -0.942 -8.269 1.00 80.94 174 PHE A N 1
ATOM 1278 C CA . PHE A 1 174 ? 12.559 -1.859 -8.386 1.00 80.94 174 PHE A CA 1
ATOM 1279 C C . PHE A 1 174 ? 12.664 -3.019 -7.392 1.00 80.94 174 PHE A C 1
ATOM 1281 O O . PHE A 1 174 ? 11.721 -3.246 -6.642 1.00 80.94 174 PHE A O 1
ATOM 1288 N N . VAL A 1 175 ? 13.808 -3.709 -7.341 1.00 79.38 175 VAL A N 1
ATOM 1289 C CA . VAL A 1 175 ? 14.026 -4.862 -6.448 1.00 79.38 175 VAL A CA 1
ATOM 1290 C C . VAL A 1 175 ? 13.903 -4.457 -4.978 1.00 79.38 175 VAL A C 1
ATOM 1292 O O . VAL A 1 175 ? 13.250 -5.148 -4.204 1.00 79.38 175 VAL A O 1
ATOM 1295 N N . GLN A 1 176 ? 14.449 -3.297 -4.597 1.00 77.81 176 GLN A N 1
ATOM 1296 C CA . GLN A 1 176 ? 14.352 -2.798 -3.221 1.00 77.81 176 GLN A CA 1
ATOM 1297 C C . GLN A 1 176 ? 12.921 -2.433 -2.806 1.00 77.81 176 GLN A C 1
ATOM 1299 O O . GLN A 1 176 ? 12.577 -2.575 -1.636 1.00 77.81 176 GLN A O 1
ATOM 1304 N N . ARG A 1 177 ? 12.086 -1.943 -3.734 1.00 72.44 177 ARG A N 1
ATOM 1305 C CA . ARG A 1 177 ? 10.713 -1.499 -3.420 1.00 72.44 177 ARG A CA 1
ATOM 1306 C C . ARG A 1 177 ? 9.658 -2.572 -3.613 1.00 72.44 177 ARG A C 1
ATOM 1308 O O . ARG A 1 177 ? 8.638 -2.532 -2.937 1.00 72.44 177 ARG A O 1
ATOM 1315 N N . PHE A 1 178 ? 9.890 -3.512 -4.520 1.00 75.44 178 PHE A N 1
ATOM 1316 C CA . PHE A 1 178 ? 8.935 -4.558 -4.873 1.00 75.44 178 PHE A CA 1
ATOM 1317 C C . PHE A 1 178 ? 9.582 -5.949 -4.804 1.00 75.44 178 PHE A C 1
ATOM 1319 O O . PHE A 1 178 ? 9.558 -6.671 -5.800 1.00 75.44 178 PHE A O 1
ATOM 1326 N N . PRO A 1 179 ? 10.149 -6.365 -3.657 1.00 70.44 179 PRO A N 1
ATOM 1327 C CA . PRO A 1 179 ? 10.871 -7.636 -3.553 1.00 70.44 179 PRO A CA 1
ATOM 1328 C C . PRO A 1 179 ? 9.996 -8.862 -3.869 1.00 70.44 179 PRO A C 1
ATOM 1330 O O . PRO A 1 179 ? 10.493 -9.834 -4.420 1.00 70.44 179 PRO A O 1
ATOM 1333 N N . ASP A 1 180 ? 8.686 -8.792 -3.613 1.00 71.94 180 ASP A N 1
ATOM 1334 C CA . ASP A 1 180 ? 7.745 -9.913 -3.793 1.00 71.94 180 ASP A CA 1
ATOM 1335 C C . ASP A 1 180 ? 7.091 -9.971 -5.196 1.00 71.94 180 ASP A C 1
ATOM 1337 O O . ASP A 1 180 ? 6.190 -10.762 -5.462 1.00 71.94 180 ASP A O 1
ATOM 1341 N N . SER A 1 181 ? 7.499 -9.107 -6.134 1.00 66.12 181 SER A N 1
ATOM 1342 C CA . SER A 1 181 ? 6.888 -9.071 -7.468 1.00 66.12 181 SER A CA 1
ATOM 1343 C C . SER A 1 181 ? 7.455 -10.156 -8.387 1.00 66.12 181 SER A C 1
ATOM 1345 O O . SER A 1 181 ? 8.664 -10.292 -8.540 1.00 66.12 181 SER A O 1
ATOM 1347 N N . HIS A 1 182 ? 6.598 -10.852 -9.141 1.00 66.62 182 HIS A N 1
ATOM 1348 C CA . HIS A 1 182 ? 7.030 -11.809 -10.177 1.00 66.62 182 HIS A CA 1
ATOM 1349 C C . HIS A 1 182 ? 7.954 -11.173 -11.246 1.00 66.62 182 HIS A C 1
ATOM 1351 O O . HIS A 1 182 ? 8.693 -11.865 -11.944 1.00 66.62 182 HIS A O 1
ATOM 1357 N N . ARG A 1 183 ? 7.938 -9.838 -11.392 1.00 68.31 183 ARG A N 1
ATOM 1358 C CA . ARG A 1 183 ? 8.835 -9.100 -12.303 1.00 68.31 183 ARG A CA 1
ATOM 1359 C C . ARG A 1 183 ? 10.232 -8.849 -11.708 1.00 68.31 183 ARG A C 1
ATOM 1361 O O . ARG A 1 183 ? 11.142 -8.503 -12.458 1.00 68.31 183 ARG A O 1
ATOM 1368 N N . THR A 1 184 ? 10.410 -9.045 -10.402 1.00 72.56 184 THR A N 1
ATOM 1369 C CA . THR A 1 184 ? 11.681 -8.885 -9.674 1.00 72.56 184 THR A CA 1
ATOM 1370 C C . THR A 1 184 ? 12.675 -9.946 -10.100 1.00 72.56 184 THR A C 1
ATOM 1372 O O . THR A 1 184 ? 13.765 -9.592 -10.529 1.00 72.56 184 THR A O 1
ATOM 1375 N N . ALA A 1 185 ? 12.247 -11.209 -10.160 1.00 71.44 185 ALA A N 1
ATOM 1376 C CA . ALA A 1 185 ? 13.077 -12.315 -10.637 1.00 71.44 185 ALA A CA 1
ATOM 1377 C C . ALA A 1 185 ? 13.639 -12.072 -12.054 1.00 71.44 185 ALA A C 1
ATOM 1379 O O . ALA A 1 185 ? 14.789 -12.401 -12.340 1.00 71.44 185 ALA A O 1
ATOM 1380 N N . TRP A 1 186 ? 12.851 -11.444 -12.939 1.00 71.50 186 TRP A N 1
ATOM 1381 C CA . TRP A 1 186 ? 13.310 -11.091 -14.287 1.00 71.50 186 TRP A CA 1
ATOM 1382 C C . TRP A 1 186 ? 14.371 -9.980 -14.275 1.00 71.50 186 TRP A C 1
ATOM 1384 O O . TRP A 1 186 ? 15.346 -10.063 -15.016 1.00 71.50 186 TRP A O 1
ATOM 1394 N N . LEU A 1 187 ? 14.204 -8.944 -13.443 1.00 73.00 187 LEU A N 1
ATOM 1395 C CA . LEU A 1 187 ? 15.181 -7.854 -13.327 1.00 73.00 187 LEU A CA 1
ATOM 1396 C C . LEU A 1 187 ? 16.456 -8.296 -12.600 1.00 73.00 187 LEU A C 1
ATOM 1398 O O . LEU A 1 187 ? 17.546 -7.920 -13.026 1.00 73.00 187 LEU A O 1
ATOM 1402 N N . GLU A 1 188 ? 16.338 -9.114 -11.554 1.00 74.88 188 GLU A N 1
ATOM 1403 C CA . GLU A 1 188 ? 17.476 -9.641 -10.797 1.00 74.88 188 GLU A CA 1
ATOM 1404 C C . GLU A 1 188 ? 18.399 -10.495 -11.659 1.00 74.88 188 GLU A C 1
ATOM 1406 O O . GLU A 1 188 ? 19.612 -10.305 -11.615 1.00 74.88 188 GLU A O 1
ATOM 1411 N N . GLY A 1 189 ? 17.843 -11.352 -12.522 1.00 74.44 189 GLY A N 1
ATOM 1412 C CA . GLY A 1 189 ? 18.642 -12.145 -13.460 1.00 74.44 189 GLY A CA 1
ATOM 1413 C C . GLY A 1 189 ? 19.476 -11.300 -14.431 1.00 74.44 189 GLY A C 1
ATOM 1414 O O . GLY A 1 189 ? 20.502 -11.768 -14.916 1.00 74.44 189 GLY A O 1
ATOM 1415 N N . ARG A 1 190 ? 19.075 -10.046 -14.687 1.00 74.00 190 ARG A N 1
ATOM 1416 C CA . ARG A 1 190 ? 19.781 -9.123 -15.592 1.00 74.00 190 ARG A CA 1
ATOM 1417 C C . ARG A 1 190 ? 20.685 -8.119 -14.879 1.00 74.00 190 ARG A C 1
ATOM 1419 O O . ARG A 1 190 ? 21.512 -7.504 -15.541 1.00 74.00 190 ARG A O 1
ATOM 1426 N N . LEU A 1 191 ? 20.577 -7.951 -13.558 1.00 72.19 191 LEU A N 1
ATOM 1427 C CA . LEU A 1 191 ? 21.486 -7.104 -12.771 1.00 72.19 191 LEU A CA 1
ATOM 1428 C C . LEU A 1 191 ? 22.982 -7.409 -13.008 1.00 72.19 191 LEU A C 1
ATOM 1430 O O . LEU A 1 191 ? 23.719 -6.451 -13.262 1.00 72.19 191 LEU A O 1
ATOM 1434 N N . PRO A 1 192 ? 23.456 -8.674 -12.986 1.00 72.00 192 PRO A N 1
ATOM 1435 C CA . PRO A 1 192 ? 24.874 -8.971 -13.214 1.00 72.00 192 PRO A CA 1
ATOM 1436 C C . PRO A 1 192 ? 25.332 -8.626 -14.640 1.00 72.00 192 PRO A C 1
ATOM 1438 O O . PRO A 1 192 ? 26.448 -8.152 -14.832 1.00 72.00 192 PRO A O 1
ATOM 1441 N N . GLU A 1 193 ? 24.455 -8.752 -15.644 1.00 69.94 193 GLU A N 1
ATOM 1442 C CA . GLU A 1 193 ? 24.753 -8.356 -17.032 1.00 69.94 193 GLU A CA 1
ATOM 1443 C C . GLU A 1 193 ? 24.923 -6.833 -17.203 1.00 69.94 193 GLU A C 1
ATOM 1445 O O . GLU A 1 193 ? 25.491 -6.360 -18.193 1.00 69.94 193 GLU A O 1
ATOM 1450 N N . LEU A 1 194 ? 24.420 -6.050 -16.244 1.00 67.69 194 LEU A N 1
ATOM 1451 C CA . LEU A 1 194 ? 24.483 -4.588 -16.233 1.00 67.69 194 LEU A CA 1
ATOM 1452 C C . LEU A 1 194 ? 25.677 -4.038 -15.455 1.00 67.69 194 LEU A C 1
ATOM 1454 O O . LEU A 1 194 ? 25.811 -2.818 -15.357 1.00 67.69 194 LEU A O 1
ATOM 1458 N N . GLY A 1 195 ? 26.541 -4.913 -14.935 1.00 63.34 195 GLY A N 1
ATOM 1459 C CA . GLY A 1 195 ? 27.675 -4.521 -14.101 1.00 63.34 195 GLY A CA 1
ATOM 1460 C C . GLY A 1 195 ? 27.291 -4.285 -12.641 1.00 63.34 195 GLY A C 1
ATOM 1461 O O . GLY A 1 195 ? 27.899 -3.447 -11.980 1.00 63.34 195 GLY A O 1
ATOM 1462 N N . ALA A 1 196 ? 26.266 -4.979 -12.132 1.00 57.94 196 ALA A N 1
ATO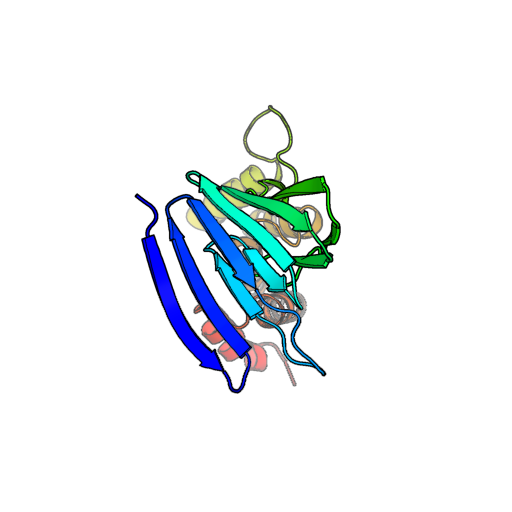M 1463 C CA . ALA A 1 196 ? 26.132 -5.162 -10.692 1.00 57.94 196 ALA A CA 1
ATOM 1464 C C . ALA A 1 196 ? 27.227 -6.138 -10.234 1.00 57.94 196 ALA A C 1
ATOM 1466 O O . ALA A 1 196 ? 27.036 -7.349 -10.313 1.00 57.94 196 ALA A O 1
ATOM 1467 N N . GLU A 1 197 ? 28.376 -5.595 -9.836 1.00 46.75 197 GLU A N 1
ATOM 1468 C CA . GLU A 1 197 ? 29.393 -6.331 -9.072 1.00 46.75 197 GLU A CA 1
ATOM 1469 C C . GLU A 1 197 ? 28.909 -6.620 -7.645 1.00 46.75 197 GLU A C 1
ATOM 1471 O O . GLU A 1 197 ? 28.202 -5.749 -7.071 1.00 46.75 197 GLU A O 1
#